Protein AF-A0A8S9ZEK2-F1 (afdb_monomer)

Mean predicted aligned error: 10.59 Å

Radius of gyration: 32.87 Å; Cα contacts (8 Å, |Δi|>4): 105; chains: 1; bounding box: 67×54×98 Å

Structure (mmCIF, N/CA/C/O backbone):
data_AF-A0A8S9ZEK2-F1
#
_entry.id   AF-A0A8S9ZEK2-F1
#
loop_
_atom_site.group_PDB
_atom_site.id
_atom_site.type_symbol
_atom_site.label_atom_id
_atom_site.label_alt_id
_atom_site.label_comp_id
_atom_site.label_asym_id
_atom_site.label_entity_id
_atom_site.label_seq_id
_atom_site.pdbx_PDB_ins_code
_atom_site.Cartn_x
_atom_site.Cartn_y
_atom_site.Cartn_z
_atom_site.occupancy
_atom_site.B_iso_or_equiv
_atom_site.auth_seq_id
_atom_site.auth_comp_id
_atom_site.auth_asym_id
_atom_site.auth_atom_id
_atom_site.pdbx_PDB_model_num
ATOM 1 N N . MET A 1 1 ? 42.396 34.268 -27.905 1.00 49.41 1 MET A N 1
ATOM 2 C CA . MET A 1 1 ? 41.343 33.435 -28.522 1.00 49.41 1 MET A CA 1
ATOM 3 C C . MET A 1 1 ? 42.034 32.203 -29.077 1.00 49.41 1 MET A C 1
ATOM 5 O O . MET A 1 1 ? 42.877 32.355 -29.947 1.00 49.41 1 MET A O 1
ATOM 9 N N . HIS A 1 2 ? 41.845 31.034 -28.462 1.00 59.78 2 HIS A N 1
ATOM 10 C CA . HIS A 1 2 ? 42.473 29.795 -28.933 1.00 59.78 2 HIS A CA 1
ATOM 11 C C . HIS A 1 2 ? 41.784 29.366 -30.230 1.00 59.78 2 HIS A C 1
ATOM 13 O O . HIS A 1 2 ? 40.569 29.189 -30.245 1.00 59.78 2 HIS A O 1
ATOM 19 N N . ASN A 1 3 ? 42.555 29.252 -31.309 1.00 64.69 3 ASN A N 1
ATOM 20 C CA . ASN A 1 3 ? 42.057 28.830 -32.611 1.00 64.69 3 ASN A CA 1
ATOM 21 C C . ASN A 1 3 ? 41.628 27.358 -32.531 1.00 64.69 3 ASN A C 1
ATOM 23 O O . ASN A 1 3 ? 42.466 26.460 -32.476 1.00 64.69 3 ASN A O 1
ATOM 27 N N . PHE A 1 4 ? 40.317 27.107 -32.540 1.00 70.25 4 PHE A N 1
ATOM 28 C CA . PHE A 1 4 ? 39.727 25.764 -32.630 1.00 70.25 4 PHE A CA 1
ATOM 29 C C . PHE A 1 4 ? 39.856 25.149 -34.039 1.00 70.25 4 PHE A C 1
ATOM 31 O O . PHE A 1 4 ? 39.282 24.094 -34.307 1.00 70.25 4 PHE A O 1
ATOM 38 N N . ASP A 1 5 ? 40.657 25.759 -34.919 1.00 70.00 5 ASP A N 1
ATOM 39 C CA . ASP A 1 5 ? 40.876 25.364 -36.315 1.00 70.00 5 ASP A CA 1
ATOM 40 C C . ASP A 1 5 ? 41.261 23.886 -36.476 1.00 70.00 5 ASP A C 1
ATOM 42 O O . ASP A 1 5 ? 40.860 23.231 -37.442 1.00 70.00 5 ASP A O 1
ATOM 46 N N . CYS A 1 6 ? 42.012 23.336 -35.515 1.00 79.62 6 CYS A N 1
ATOM 47 C CA . CYS A 1 6 ? 42.426 21.931 -35.515 1.00 79.62 6 CYS A CA 1
ATOM 48 C C . CYS A 1 6 ? 41.254 20.953 -35.343 1.00 79.62 6 CYS A C 1
ATOM 50 O O . CYS A 1 6 ? 41.359 19.809 -35.773 1.00 79.62 6 CYS A O 1
ATOM 52 N N . LEU A 1 7 ? 40.151 21.386 -34.725 1.00 84.31 7 LEU A N 1
ATOM 53 C CA . LEU A 1 7 ? 38.967 20.568 -34.448 1.00 84.31 7 LEU A CA 1
ATOM 54 C C . LEU A 1 7 ? 37.813 20.907 -35.402 1.00 84.31 7 LEU A C 1
ATOM 56 O O . LEU A 1 7 ? 37.077 20.026 -35.836 1.00 84.31 7 LEU A O 1
ATOM 60 N N . GLU A 1 8 ? 37.710 22.170 -35.808 1.00 87.44 8 GLU A N 1
ATOM 61 C CA . GLU A 1 8 ? 36.681 22.664 -36.722 1.00 87.44 8 GLU A CA 1
ATOM 62 C C . GLU A 1 8 ? 36.841 22.113 -38.148 1.00 87.44 8 GLU A C 1
ATOM 64 O O . GLU A 1 8 ? 35.874 21.667 -38.773 1.00 87.44 8 GLU A O 1
ATOM 69 N N . ARG A 1 9 ? 38.073 22.063 -38.666 1.00 84.62 9 ARG A N 1
ATOM 70 C CA . ARG A 1 9 ? 38.354 21.526 -40.008 1.00 84.62 9 ARG A CA 1
ATOM 71 C C . ARG A 1 9 ? 38.027 20.033 -40.170 1.00 84.62 9 ARG A C 1
ATOM 73 O O . ARG A 1 9 ? 37.354 19.698 -41.145 1.00 84.62 9 ARG A O 1
ATOM 80 N N . PRO A 1 10 ? 38.446 19.112 -39.282 1.00 89.0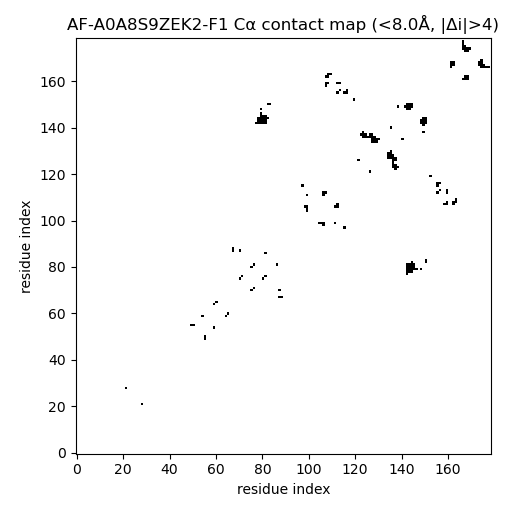6 10 PRO A N 1
ATOM 81 C CA . PRO A 1 10 ? 38.078 17.704 -39.430 1.00 89.06 10 PRO A CA 1
ATOM 82 C C . PRO A 1 10 ? 36.578 17.475 -39.218 1.00 89.06 10 PRO A C 1
ATOM 84 O O . PRO A 1 10 ? 35.979 16.665 -39.926 1.00 89.06 10 PRO A O 1
ATOM 87 N N . LEU A 1 11 ? 35.952 18.212 -38.296 1.00 91.56 11 LEU A N 1
ATOM 88 C CA . LEU A 1 11 ? 34.530 18.070 -37.999 1.00 91.56 11 LEU A CA 1
ATOM 89 C C . LEU A 1 11 ? 33.651 18.567 -39.157 1.00 91.56 11 LEU A C 1
ATOM 91 O O . LEU A 1 11 ? 32.721 17.874 -39.566 1.00 91.56 11 LEU A O 1
ATOM 95 N N . SER A 1 12 ? 33.983 19.719 -39.747 1.00 90.06 12 SER A N 1
ATOM 96 C CA . SER A 1 12 ? 33.289 20.240 -40.935 1.00 90.06 12 SER A CA 1
ATOM 97 C C . SER A 1 12 ? 33.424 19.300 -42.134 1.00 90.06 12 SER A C 1
ATOM 99 O O . SER A 1 12 ? 32.437 19.037 -42.820 1.00 90.06 12 SER A O 1
ATOM 101 N N . GLN A 1 13 ? 34.604 18.711 -42.355 1.00 91.12 13 GLN A N 1
ATOM 102 C CA . GLN A 1 13 ? 34.789 17.698 -43.398 1.00 91.12 13 GLN A CA 1
ATOM 103 C C . GLN A 1 13 ? 33.972 16.428 -43.134 1.00 91.12 13 GLN A C 1
ATOM 105 O O . GLN A 1 13 ? 33.420 15.852 -44.074 1.00 91.12 13 GLN A O 1
ATOM 110 N N . LEU A 1 14 ? 33.874 15.991 -41.877 1.00 94.25 14 LEU A N 1
ATOM 111 C CA . LEU A 1 14 ? 33.081 14.826 -41.491 1.00 94.25 14 LEU A CA 1
ATOM 112 C C . LEU A 1 14 ? 31.587 15.072 -41.724 1.00 94.25 14 LEU A C 1
ATOM 114 O O . LEU A 1 14 ? 30.939 14.259 -42.382 1.00 94.25 14 LEU A O 1
ATOM 118 N N . PHE A 1 15 ? 31.058 16.214 -41.279 1.00 94.38 15 PHE A N 1
ATOM 119 C CA . PHE A 1 15 ? 29.664 16.584 -41.524 1.00 94.38 15 PHE A CA 1
ATOM 120 C C . PHE A 1 15 ? 29.365 16.799 -43.005 1.00 94.38 15 PHE A C 1
ATOM 122 O O . PHE A 1 15 ? 28.300 16.398 -43.466 1.00 94.38 15 PHE A O 1
ATOM 129 N N . TYR A 1 16 ? 30.303 17.353 -43.776 1.00 93.69 16 TYR A N 1
ATOM 130 C CA . TYR A 1 16 ? 30.147 17.487 -45.223 1.00 93.69 16 TYR A CA 1
ATOM 131 C C . TYR A 1 16 ? 30.045 16.118 -45.913 1.00 93.69 16 TYR A C 1
ATOM 133 O O . TYR A 1 16 ? 29.147 15.896 -46.726 1.00 93.69 16 TYR A O 1
ATOM 141 N N . ARG A 1 17 ? 30.921 15.163 -45.560 1.00 93.12 17 ARG A N 1
ATOM 142 C CA . ARG A 1 17 ? 30.854 13.787 -46.087 1.00 93.12 17 ARG A CA 1
ATOM 143 C C . ARG A 1 17 ? 29.568 13.081 -45.659 1.00 93.12 17 ARG A C 1
ATOM 145 O O . ARG A 1 17 ? 28.934 12.437 -46.490 1.00 93.12 17 ARG A O 1
ATOM 152 N N . TYR A 1 18 ? 29.170 13.237 -44.399 1.00 90.50 18 TYR A N 1
ATOM 153 C CA . TYR A 1 18 ? 27.934 12.673 -43.861 1.00 90.50 18 TYR A CA 1
ATOM 154 C C . TYR A 1 18 ? 26.692 13.249 -44.557 1.00 90.50 18 TYR A C 1
ATOM 156 O O . TYR A 1 18 ? 25.858 12.498 -45.052 1.00 90.50 18 TYR A O 1
ATOM 164 N N . GLY A 1 19 ? 26.609 14.572 -44.708 1.00 89.94 19 GLY A N 1
ATOM 165 C CA . GLY A 1 19 ? 25.522 15.242 -45.423 1.00 89.94 19 GLY A CA 1
ATOM 166 C C . GLY A 1 19 ? 25.453 14.840 -46.897 1.00 89.94 19 GLY A C 1
ATOM 167 O O . GLY A 1 19 ? 24.371 14.557 -47.409 1.00 89.94 19 GLY A O 1
ATOM 168 N N . ARG A 1 20 ? 26.605 14.713 -47.573 1.00 91.94 20 ARG A N 1
ATOM 169 C CA . ARG A 1 20 ? 26.663 14.199 -48.950 1.00 91.94 20 ARG A CA 1
ATOM 170 C C . ARG A 1 20 ? 26.138 12.765 -49.040 1.00 91.94 20 ARG A C 1
ATOM 172 O O . ARG A 1 20 ? 25.411 12.458 -49.982 1.00 91.94 20 ARG A O 1
ATOM 179 N N . PHE A 1 21 ? 26.478 11.908 -48.078 1.00 90.25 21 PHE A N 1
ATOM 180 C CA . PHE A 1 21 ? 25.989 10.529 -48.008 1.00 90.25 21 PHE A CA 1
ATOM 181 C C . PHE A 1 21 ? 24.466 10.466 -47.820 1.00 90.25 21 PHE A C 1
ATOM 183 O O . PHE A 1 21 ? 23.797 9.734 -48.550 1.00 90.25 21 PHE A O 1
ATOM 190 N N . ILE A 1 22 ? 23.914 11.291 -46.923 1.00 90.75 22 ILE A N 1
ATOM 191 C CA . ILE A 1 22 ? 22.463 11.409 -46.703 1.00 90.75 22 ILE A CA 1
ATOM 192 C C . ILE A 1 22 ? 21.747 11.850 -47.982 1.00 90.75 22 ILE A C 1
ATOM 194 O O . ILE A 1 22 ? 20.748 11.249 -48.367 1.00 90.75 22 ILE A O 1
ATOM 198 N N . ALA A 1 23 ? 22.278 12.868 -48.664 1.00 88.56 23 ALA A N 1
ATOM 199 C CA . ALA A 1 23 ? 21.678 13.401 -49.884 1.00 88.56 23 ALA A CA 1
ATOM 200 C C . ALA A 1 23 ? 21.636 12.372 -51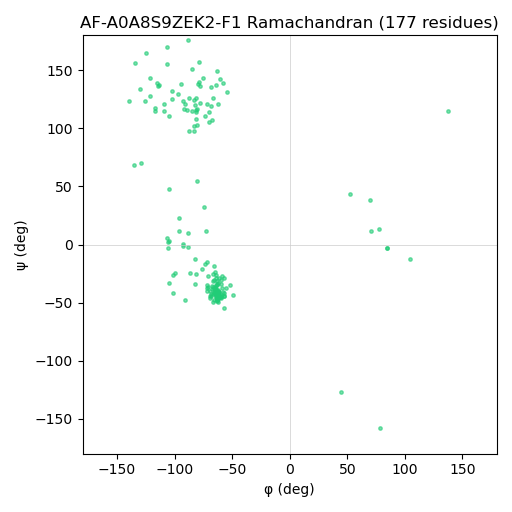.031 1.00 88.56 23 ALA A C 1
ATOM 202 O O . ALA A 1 23 ? 20.712 12.403 -51.837 1.00 88.56 23 ALA A O 1
ATOM 203 N N . HIS A 1 24 ? 22.607 11.451 -51.099 1.00 91.75 24 HIS A N 1
ATOM 204 C CA . HIS A 1 24 ? 22.631 10.394 -52.119 1.00 91.75 24 HIS A CA 1
ATOM 205 C C . HIS A 1 24 ? 21.728 9.199 -51.772 1.00 91.75 24 HIS A C 1
ATOM 207 O O . HIS A 1 24 ? 21.290 8.502 -52.682 1.00 91.75 24 HIS A O 1
ATOM 213 N N . ASN A 1 25 ? 21.444 8.945 -50.488 1.00 87.38 25 ASN A N 1
ATOM 214 C CA . ASN A 1 25 ? 20.655 7.790 -50.040 1.00 87.38 25 ASN A CA 1
ATOM 215 C C . ASN A 1 25 ? 19.612 8.185 -48.972 1.00 87.38 25 ASN A C 1
ATOM 217 O O . ASN A 1 25 ? 19.727 7.765 -47.817 1.00 87.38 25 ASN A O 1
ATOM 221 N N . PRO A 1 26 ? 18.572 8.965 -49.325 1.00 86.62 26 PRO A N 1
ATOM 222 C CA . PRO A 1 26 ? 17.607 9.470 -48.347 1.00 86.62 26 PRO A CA 1
ATOM 223 C C . PRO A 1 26 ? 16.679 8.380 -47.785 1.00 86.62 26 PRO A C 1
ATOM 225 O O . PRO A 1 26 ? 16.352 8.406 -46.602 1.00 86.62 26 PRO A O 1
ATOM 228 N N . LEU A 1 27 ? 16.266 7.396 -48.596 1.00 90.06 27 LEU A N 1
ATOM 229 C CA . LEU A 1 27 ? 15.265 6.397 -48.188 1.00 90.06 27 LEU A CA 1
ATOM 230 C C . LEU A 1 27 ? 15.752 5.461 -47.065 1.00 90.06 27 LEU A C 1
ATOM 232 O O . LEU A 1 27 ? 15.043 5.344 -46.062 1.00 90.06 27 LEU A O 1
ATOM 236 N N . PRO A 1 28 ? 16.944 4.827 -47.147 1.00 89.44 28 PRO A N 1
ATOM 237 C CA . PRO A 1 28 ? 17.435 3.975 -46.062 1.00 89.44 28 PRO A CA 1
ATOM 238 C C . PRO A 1 28 ? 17.578 4.739 -44.744 1.00 89.44 28 PRO A C 1
ATOM 240 O O . PRO A 1 28 ? 17.303 4.189 -43.682 1.00 89.44 28 PRO A O 1
ATOM 243 N N . LEU A 1 29 ? 17.946 6.021 -44.818 1.00 89.38 29 LEU A N 1
ATOM 244 C CA . LEU A 1 29 ? 18.146 6.875 -43.652 1.00 89.38 29 LEU A CA 1
ATOM 245 C C . LEU A 1 29 ? 16.838 7.303 -42.968 1.00 89.38 29 LEU A C 1
ATOM 247 O O . LEU A 1 29 ? 16.883 7.745 -41.828 1.00 89.38 29 LEU A O 1
ATOM 251 N N . ILE A 1 30 ? 15.692 7.166 -43.641 1.00 90.81 30 ILE A N 1
ATOM 252 C CA . ILE A 1 30 ? 14.358 7.411 -43.073 1.00 90.81 30 ILE A CA 1
ATOM 253 C C . ILE A 1 30 ? 13.789 6.119 -42.486 1.00 90.81 30 ILE A C 1
ATOM 255 O O . ILE A 1 30 ? 13.315 6.104 -41.351 1.00 90.81 30 ILE A O 1
ATOM 259 N N . PHE A 1 31 ? 13.855 5.017 -43.236 1.00 95.00 31 PHE A N 1
ATOM 260 C CA . PHE A 1 31 ? 13.276 3.751 -42.790 1.00 95.00 31 PHE A CA 1
ATOM 261 C C . PHE A 1 31 ? 14.044 3.135 -41.622 1.00 95.00 31 PHE A C 1
ATOM 263 O O . PHE A 1 31 ? 13.428 2.633 -40.688 1.00 95.00 31 PHE A O 1
ATOM 270 N N . 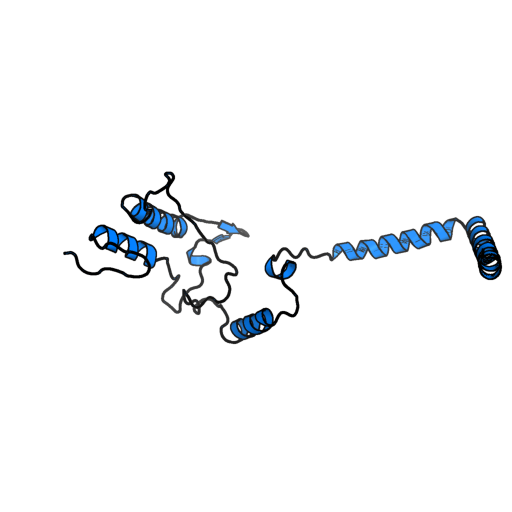PHE A 1 32 ? 15.375 3.203 -41.633 1.00 94.56 32 PHE A N 1
ATOM 271 C CA . PHE A 1 32 ? 16.203 2.638 -40.571 1.00 94.56 32 PHE A CA 1
ATOM 272 C C . PHE A 1 32 ? 15.878 3.195 -39.169 1.00 94.56 32 PHE A C 1
ATOM 274 O O . PHE A 1 32 ? 15.545 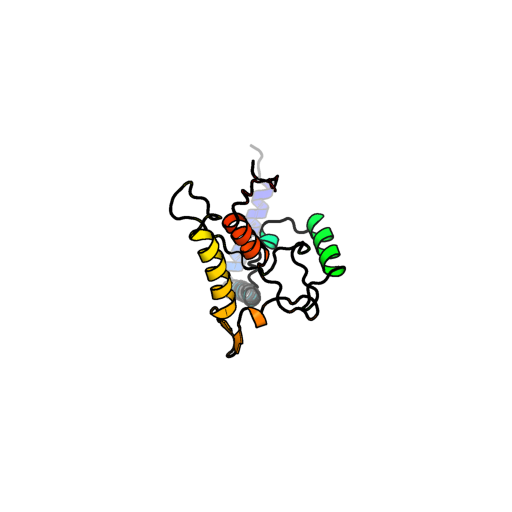2.396 -38.291 1.00 94.56 32 PHE A O 1
ATOM 281 N N . PRO A 1 33 ? 15.890 4.523 -38.920 1.00 94.69 33 PRO A N 1
ATOM 282 C CA . PRO A 1 33 ? 15.506 5.050 -37.614 1.00 94.69 33 PRO A CA 1
ATOM 283 C C . PRO A 1 33 ? 14.030 4.796 -37.298 1.00 94.69 33 PRO A C 1
ATOM 285 O O . PRO A 1 33 ? 13.709 4.585 -36.136 1.00 94.69 33 PRO A O 1
ATOM 288 N N . LEU A 1 34 ? 13.141 4.750 -38.296 1.00 95.88 34 LEU A N 1
ATOM 289 C CA . LEU A 1 34 ? 11.724 4.444 -38.084 1.00 95.88 34 LEU A CA 1
ATOM 290 C C . LEU A 1 34 ? 11.503 3.007 -37.581 1.00 95.88 34 LEU A C 1
ATOM 292 O O . LEU A 1 34 ? 10.712 2.778 -36.672 1.00 95.88 34 LEU A O 1
ATOM 296 N N . PHE A 1 35 ? 12.235 2.029 -38.112 1.00 96.56 35 PHE A N 1
ATOM 297 C CA . PHE A 1 35 ? 12.185 0.665 -37.582 1.00 96.56 35 PHE A CA 1
ATOM 298 C C . PHE A 1 35 ? 12.779 0.574 -36.175 1.00 96.56 35 PHE A C 1
ATOM 300 O O . PHE A 1 35 ? 12.225 -0.125 -35.328 1.00 96.56 35 PHE A O 1
ATOM 307 N N . ILE A 1 36 ? 13.857 1.314 -35.896 1.00 96.44 36 ILE A N 1
ATOM 308 C CA . ILE A 1 36 ? 14.447 1.376 -34.552 1.00 96.44 36 ILE A CA 1
ATOM 309 C C . ILE A 1 36 ? 13.463 1.982 -33.551 1.00 96.44 36 ILE A C 1
ATOM 311 O O . ILE A 1 36 ? 13.324 1.457 -32.448 1.00 96.44 36 ILE A O 1
ATOM 315 N N . THR A 1 37 ? 12.756 3.056 -33.912 1.00 96.31 37 THR A N 1
ATOM 316 C CA . THR A 1 37 ? 11.776 3.675 -33.013 1.00 96.31 37 THR A CA 1
ATOM 317 C C . THR A 1 37 ? 10.590 2.754 -32.768 1.00 96.31 37 THR A C 1
ATOM 319 O O . THR A 1 37 ? 10.200 2.595 -31.617 1.00 96.31 37 THR A O 1
ATOM 322 N N . ILE A 1 38 ? 10.059 2.083 -33.796 1.00 96.00 38 ILE A N 1
ATOM 323 C CA . ILE A 1 38 ? 8.988 1.086 -33.630 1.00 96.00 38 ILE A CA 1
ATOM 324 C C . ILE A 1 38 ? 9.445 -0.053 -32.707 1.00 96.00 38 ILE A C 1
ATOM 326 O O . ILE A 1 38 ? 8.721 -0.433 -31.785 1.00 96.00 38 ILE A O 1
ATOM 330 N N . PHE A 1 39 ? 10.663 -0.562 -32.906 1.00 95.81 39 PHE A N 1
ATOM 331 C CA . PHE A 1 39 ? 11.239 -1.592 -32.047 1.00 95.81 39 PHE A CA 1
ATOM 332 C C . PHE A 1 39 ? 11.383 -1.109 -30.596 1.00 95.81 39 PHE A C 1
ATOM 334 O O . PHE A 1 39 ? 10.991 -1.819 -29.674 1.00 95.81 39 PHE A O 1
ATOM 341 N N . ALA A 1 40 ? 11.851 0.120 -30.372 1.00 95.25 40 ALA A N 1
ATOM 342 C CA . ALA A 1 40 ? 11.955 0.704 -29.036 1.00 95.25 40 ALA A CA 1
ATOM 343 C C . ALA A 1 40 ? 10.580 0.919 -28.373 1.00 95.25 40 ALA A C 1
ATOM 345 O O . ALA A 1 40 ? 10.425 0.653 -27.182 1.00 95.25 40 ALA A O 1
ATOM 346 N N . ILE A 1 41 ? 9.567 1.344 -29.140 1.00 96.38 41 ILE A N 1
ATOM 347 C CA . ILE A 1 41 ? 8.190 1.528 -28.651 1.00 96.38 41 ILE A CA 1
ATOM 348 C C . ILE A 1 41 ? 7.590 0.198 -28.190 1.00 96.38 41 ILE A C 1
ATOM 350 O O . ILE A 1 41 ? 6.860 0.176 -27.201 1.00 96.38 41 ILE A O 1
ATOM 354 N N . SER A 1 42 ? 7.925 -0.918 -28.844 1.00 95.00 42 SER A N 1
ATOM 355 C CA . SER A 1 42 ? 7.413 -2.237 -28.452 1.00 95.00 42 SER A CA 1
ATOM 356 C C . SER A 1 42 ? 7.735 -2.602 -26.994 1.00 95.00 42 SER A C 1
ATOM 358 O O . SER A 1 42 ? 6.937 -3.271 -26.341 1.00 95.00 42 SER A O 1
ATOM 360 N N . GLY A 1 43 ? 8.836 -2.081 -26.437 1.00 91.62 43 GLY A N 1
ATOM 361 C CA . GLY A 1 43 ? 9.198 -2.266 -25.030 1.00 91.62 43 GLY A CA 1
ATOM 362 C C . GLY A 1 43 ? 8.211 -1.636 -24.039 1.00 91.62 43 GLY A C 1
ATOM 363 O O . GLY A 1 43 ? 8.061 -2.140 -22.929 1.00 91.62 43 GLY A O 1
ATOM 364 N N . PHE A 1 44 ? 7.482 -0.587 -24.438 1.00 93.19 44 PHE A N 1
ATOM 365 C CA . PHE A 1 44 ? 6.478 0.055 -23.581 1.00 93.19 44 PHE A CA 1
ATOM 366 C C . PHE A 1 44 ? 5.219 -0.795 -23.382 1.00 93.19 44 PHE A C 1
ATOM 368 O O . PHE A 1 44 ? 4.452 -0.523 -22.463 1.00 93.19 44 PHE A O 1
ATOM 375 N N . ILE A 1 45 ? 5.006 -1.835 -24.199 1.00 91.00 45 ILE A N 1
ATOM 376 C CA . ILE A 1 45 ? 3.879 -2.765 -24.025 1.00 91.00 45 ILE A CA 1
ATOM 377 C C . ILE A 1 45 ? 4.006 -3.527 -22.694 1.00 91.00 45 ILE A C 1
ATOM 379 O O . ILE A 1 45 ? 2.995 -3.858 -22.082 1.00 91.00 45 ILE A O 1
ATOM 383 N N . SER A 1 46 ? 5.233 -3.747 -22.212 1.00 89.19 46 SER A N 1
ATOM 384 C CA . SER A 1 46 ? 5.525 -4.458 -20.959 1.00 89.19 46 SER A CA 1
ATOM 385 C C . SER A 1 46 ? 5.739 -3.521 -19.762 1.00 89.19 46 SER A C 1
ATOM 387 O O . SER A 1 46 ? 6.433 -3.882 -18.812 1.00 89.19 46 SER A O 1
ATOM 389 N N . LEU A 1 47 ? 5.219 -2.291 -19.813 1.00 90.94 47 LEU A N 1
ATOM 390 C CA . LEU A 1 47 ? 5.401 -1.323 -18.735 1.00 90.94 47 LEU A CA 1
ATOM 391 C C . LEU A 1 47 ? 4.399 -1.569 -17.596 1.00 90.94 47 LEU A C 1
ATOM 393 O O . LEU A 1 47 ? 3.218 -1.247 -17.716 1.00 90.94 47 LEU A O 1
ATOM 397 N N . ASP A 1 48 ? 4.889 -2.072 -16.465 1.00 90.50 48 ASP A N 1
ATOM 398 C CA . ASP A 1 48 ? 4.087 -2.246 -15.253 1.00 90.50 48 ASP A CA 1
ATOM 399 C C . ASP A 1 48 ? 4.094 -0.981 -14.381 1.00 90.50 48 ASP A C 1
ATOM 401 O O . ASP A 1 48 ? 5.145 -0.468 -13.984 1.00 90.50 48 ASP A O 1
ATOM 405 N N . SER A 1 49 ? 2.905 -0.477 -14.037 1.00 88.31 49 SER A N 1
ATOM 406 C CA . SER A 1 49 ? 2.766 0.670 -13.136 1.00 88.31 49 SER A CA 1
ATOM 407 C C . SER A 1 49 ? 2.875 0.237 -11.673 1.00 88.31 49 SER A C 1
ATOM 409 O O . SER A 1 49 ? 1.996 -0.457 -11.156 1.00 88.31 49 SER A O 1
ATOM 411 N N . ILE A 1 50 ? 3.912 0.701 -10.975 1.00 88.44 50 ILE A N 1
ATOM 412 C CA . ILE A 1 50 ? 4.062 0.492 -9.531 1.00 88.44 50 ILE A CA 1
ATOM 413 C C . ILE A 1 50 ? 3.424 1.671 -8.791 1.00 88.44 50 ILE A C 1
ATOM 415 O O . ILE A 1 50 ? 3.885 2.802 -8.907 1.00 88.44 50 ILE A O 1
ATOM 419 N N . THR A 1 51 ? 2.377 1.406 -8.008 1.00 86.69 51 THR A N 1
ATOM 420 C CA . THR A 1 51 ? 1.647 2.427 -7.229 1.00 86.69 51 THR A CA 1
ATOM 421 C C . THR A 1 51 ? 1.932 2.367 -5.727 1.00 86.69 51 THR A C 1
ATOM 423 O O . THR A 1 51 ? 1.282 3.060 -4.947 1.00 86.69 51 THR A O 1
ATOM 426 N N . ASP A 1 52 ? 2.861 1.515 -5.289 1.00 84.38 52 ASP A N 1
ATOM 427 C CA . ASP A 1 52 ? 3.196 1.386 -3.871 1.00 84.38 52 ASP A CA 1
ATOM 428 C C . ASP A 1 52 ? 4.003 2.604 -3.398 1.00 84.38 52 ASP A C 1
ATOM 430 O O . ASP A 1 52 ? 5.169 2.786 -3.754 1.00 84.38 52 ASP A O 1
ATOM 434 N N . ALA A 1 53 ? 3.378 3.432 -2.560 1.00 85.44 53 ALA A N 1
ATOM 435 C CA . ALA A 1 53 ? 4.001 4.617 -1.988 1.00 85.44 53 ALA A CA 1
ATOM 436 C C . ALA A 1 53 ? 5.269 4.283 -1.183 1.00 85.44 53 ALA A C 1
ATOM 438 O O . ALA A 1 53 ? 6.250 5.021 -1.251 1.00 85.44 53 ALA A O 1
ATOM 439 N N . ILE A 1 54 ? 5.297 3.159 -0.454 1.00 84.25 54 ILE A N 1
ATOM 440 C CA . ILE A 1 54 ? 6.489 2.773 0.313 1.00 84.25 54 ILE A CA 1
ATOM 441 C C . ILE A 1 54 ? 7.638 2.494 -0.652 1.00 84.25 54 ILE A C 1
ATOM 443 O O . ILE A 1 54 ? 8.762 2.925 -0.406 1.00 84.25 54 ILE A O 1
ATOM 447 N N . TYR A 1 55 ? 7.371 1.815 -1.765 1.00 86.44 55 TYR A N 1
ATOM 448 C CA . TYR A 1 55 ? 8.385 1.554 -2.780 1.00 86.44 55 TYR A CA 1
ATOM 449 C C . TYR A 1 55 ? 8.893 2.847 -3.436 1.00 86.44 55 TYR A C 1
ATOM 451 O O . TYR A 1 55 ? 10.102 3.025 -3.555 1.00 86.44 55 TYR A O 1
ATOM 459 N N . LEU A 1 56 ? 7.987 3.760 -3.803 1.00 90.44 56 LEU A N 1
ATOM 460 C CA . LEU A 1 56 ? 8.311 4.985 -4.542 1.00 90.44 56 LEU A CA 1
ATOM 461 C C . LEU A 1 56 ? 9.046 6.044 -3.706 1.00 90.44 56 LEU A C 1
ATOM 463 O O . LEU A 1 56 ? 9.894 6.756 -4.237 1.00 90.44 56 LEU A O 1
ATOM 467 N N . PHE A 1 57 ? 8.731 6.160 -2.412 1.00 91.69 57 PHE A N 1
ATOM 468 C CA . PHE A 1 57 ? 9.225 7.255 -1.565 1.00 91.69 57 PHE A CA 1
ATOM 469 C C . PHE A 1 57 ? 10.319 6.850 -0.570 1.00 91.69 57 PHE A C 1
ATOM 471 O O . PHE A 1 57 ? 10.829 7.709 0.148 1.00 91.69 57 PHE A O 1
ATOM 478 N N . THR A 1 58 ? 10.701 5.571 -0.495 1.00 90.69 58 THR A N 1
ATOM 479 C CA . THR A 1 58 ? 11.745 5.113 0.439 1.00 90.69 58 THR A CA 1
ATOM 480 C C . THR A 1 58 ? 12.917 4.456 -0.291 1.00 90.69 58 THR A C 1
ATOM 482 O O . THR A 1 58 ? 12.701 3.716 -1.255 1.00 90.69 58 THR A O 1
ATOM 485 N N . PRO A 1 59 ? 14.168 4.653 0.173 1.00 92.38 59 PRO A N 1
ATOM 486 C CA . PRO A 1 59 ? 15.344 4.117 -0.506 1.00 92.38 59 PRO A CA 1
ATOM 487 C C . PRO A 1 59 ? 15.268 2.594 -0.637 1.00 92.38 59 PRO A C 1
ATOM 489 O O . PRO A 1 59 ? 14.831 1.901 0.284 1.00 92.38 59 PRO A O 1
ATOM 492 N N . ALA A 1 60 ? 15.670 2.058 -1.793 1.00 88.62 60 ALA A N 1
ATOM 493 C CA . ALA A 1 60 ? 15.579 0.624 -2.086 1.00 88.62 60 ALA A CA 1
ATOM 494 C C . ALA A 1 60 ? 16.351 -0.235 -1.065 1.00 88.62 60 ALA A C 1
ATOM 496 O O . ALA A 1 60 ? 15.816 -1.227 -0.581 1.00 88.62 60 ALA A O 1
ATOM 497 N N . ASN A 1 61 ? 17.542 0.215 -0.657 1.00 90.50 61 ASN A N 1
ATOM 498 C CA . ASN A 1 61 ? 18.456 -0.511 0.233 1.00 90.50 61 ASN A CA 1
ATOM 499 C C . ASN A 1 61 ? 18.464 0.059 1.662 1.00 90.50 61 ASN A C 1
ATOM 501 O O . ASN A 1 61 ? 19.519 0.345 2.225 1.00 90.50 61 ASN A O 1
ATOM 505 N N . ALA A 1 62 ? 17.286 0.283 2.243 1.00 90.62 62 ALA A N 1
ATOM 506 C CA . ALA A 1 62 ? 17.173 0.726 3.631 1.00 90.62 62 ALA A CA 1
ATOM 507 C C . ALA A 1 62 ? 17.342 -0.452 4.604 1.00 90.62 62 ALA A C 1
ATOM 509 O O . ALA A 1 62 ? 16.717 -1.495 4.412 1.00 90.62 62 ALA A O 1
ATOM 510 N N . GLN A 1 63 ? 18.079 -0.268 5.705 1.00 94.19 63 GLN A N 1
ATOM 511 C CA . GLN A 1 63 ? 18.174 -1.279 6.771 1.00 94.19 63 GLN A CA 1
ATOM 512 C C . GLN A 1 63 ? 16.789 -1.673 7.318 1.00 94.19 63 GLN A C 1
ATOM 514 O O . GLN A 1 63 ? 16.519 -2.851 7.543 1.00 94.19 63 GLN A O 1
ATOM 519 N N . SER A 1 64 ? 15.870 -0.709 7.425 1.00 90.12 64 SER A N 1
ATOM 520 C CA . SER A 1 64 ? 14.484 -0.952 7.840 1.00 90.12 64 SER A CA 1
ATOM 521 C C . SER A 1 64 ? 13.718 -1.887 6.895 1.00 90.12 64 SER A C 1
ATOM 523 O O . SER A 1 64 ? 12.824 -2.603 7.344 1.00 90.12 64 SER A O 1
ATOM 525 N N . LYS A 1 65 ? 14.063 -1.934 5.597 1.00 90.00 65 LYS A N 1
ATOM 526 C CA . LYS A 1 65 ? 13.480 -2.896 4.644 1.00 90.00 65 LYS A CA 1
ATOM 527 C C . LYS A 1 65 ? 13.994 -4.309 4.906 1.00 90.00 65 LYS A C 1
ATOM 529 O O . LYS A 1 65 ? 13.192 -5.238 4.884 1.00 90.00 65 LYS A O 1
ATOM 534 N N . THR A 1 66 ? 15.278 -4.466 5.225 1.00 92.50 66 THR A N 1
ATOM 535 C CA . THR A 1 66 ? 15.858 -5.758 5.624 1.00 92.50 66 THR A CA 1
ATOM 536 C C . THR A 1 66 ? 15.231 -6.271 6.918 1.00 92.50 66 THR A C 1
ATOM 538 O O . THR A 1 66 ? 14.794 -7.416 6.977 1.00 92.50 66 THR A O 1
ATOM 541 N N . GLU A 1 67 ? 15.116 -5.422 7.940 1.00 92.31 67 GLU A N 1
ATOM 542 C CA . GLU A 1 67 ? 14.468 -5.777 9.210 1.00 92.31 67 GLU A CA 1
ATOM 543 C C . GLU A 1 67 ? 13.000 -6.165 9.003 1.00 92.31 67 GLU A C 1
ATOM 545 O O . GLU A 1 67 ? 12.549 -7.202 9.492 1.00 92.31 67 GLU A O 1
ATOM 550 N N . ARG A 1 68 ? 12.265 -5.380 8.206 1.00 88.94 68 ARG A N 1
ATOM 551 C CA . ARG A 1 68 ? 10.889 -5.695 7.808 1.00 88.94 68 ARG A CA 1
ATOM 552 C C . ARG A 1 68 ? 10.799 -7.049 7.105 1.00 88.94 68 ARG A C 1
ATOM 554 O O . ARG A 1 68 ? 9.887 -7.811 7.413 1.00 88.94 68 ARG A O 1
ATOM 561 N N . GLN A 1 69 ? 11.716 -7.352 6.187 1.00 89.88 69 GLN A N 1
ATOM 562 C CA . GLN A 1 69 ? 11.745 -8.635 5.484 1.00 89.88 69 GLN A CA 1
ATOM 563 C C . GLN A 1 69 ? 11.983 -9.795 6.456 1.00 89.88 69 GLN A C 1
ATOM 565 O O . GLN A 1 69 ? 11.221 -10.754 6.447 1.00 89.88 69 GLN A O 1
ATOM 570 N N . ILE A 1 70 ? 12.954 -9.669 7.367 1.00 93.06 70 ILE A N 1
ATOM 571 C CA . ILE A 1 70 ? 13.227 -10.681 8.400 1.00 93.06 70 ILE A CA 1
ATOM 572 C C . ILE A 1 70 ? 11.980 -10.938 9.254 1.00 93.06 70 ILE A C 1
ATOM 574 O O . ILE A 1 70 ? 11.670 -12.086 9.566 1.00 93.06 70 ILE A O 1
ATOM 578 N N . ILE A 1 71 ? 11.247 -9.887 9.626 1.00 89.81 71 ILE A N 1
ATOM 579 C CA . ILE A 1 71 ? 10.010 -10.021 10.401 1.00 89.81 71 ILE A CA 1
ATOM 580 C C . ILE A 1 71 ? 8.941 -10.773 9.603 1.00 89.81 71 ILE A C 1
ATOM 582 O O . ILE A 1 71 ? 8.307 -11.666 10.159 1.00 89.81 71 ILE A O 1
ATOM 586 N N . HIS A 1 72 ? 8.761 -10.461 8.317 1.00 87.44 72 HIS A N 1
ATOM 587 C CA . HIS A 1 72 ? 7.816 -11.177 7.449 1.00 87.44 72 HIS A CA 1
ATOM 588 C C . HIS A 1 72 ? 8.196 -12.637 7.226 1.00 87.44 72 HIS A C 1
ATOM 590 O O . HIS A 1 72 ? 7.318 -13.497 7.217 1.00 87.44 72 HIS A O 1
ATOM 596 N N . ASP A 1 73 ? 9.489 -12.928 7.109 1.00 90.81 73 ASP A N 1
ATOM 597 C CA . ASP A 1 73 ? 9.992 -14.287 6.918 1.00 90.81 73 ASP A CA 1
ATOM 598 C C . ASP A 1 73 ? 9.849 -15.128 8.199 1.00 90.81 73 ASP A C 1
ATOM 600 O O . ASP A 1 73 ? 9.538 -16.319 8.143 1.00 90.81 73 ASP A O 1
ATOM 604 N N . LYS A 1 74 ? 10.065 -14.522 9.376 1.00 91.06 74 LYS A N 1
ATOM 605 C CA . LYS A 1 74 ? 9.961 -15.200 10.682 1.00 91.06 74 LYS A CA 1
ATOM 606 C C . LYS A 1 74 ? 8.526 -15.295 11.203 1.00 91.06 74 LYS A C 1
ATOM 608 O O . LYS A 1 74 ? 8.186 -16.285 11.849 1.00 91.06 74 LYS A O 1
ATOM 613 N N . TRP A 1 75 ? 7.693 -14.293 10.931 1.00 87.25 75 TRP A N 1
ATOM 614 C CA . TRP A 1 75 ? 6.290 -14.223 11.344 1.00 87.25 75 TRP A CA 1
ATOM 615 C C . TRP A 1 75 ? 5.385 -13.901 10.152 1.00 87.25 75 TRP A C 1
ATOM 617 O O . TRP A 1 75 ? 4.813 -12.809 10.082 1.00 87.25 75 TRP A O 1
ATOM 627 N N . PRO A 1 76 ? 5.215 -14.850 9.217 1.00 85.12 76 PRO A N 1
ATOM 628 C CA . PRO A 1 76 ? 4.372 -14.626 8.057 1.00 85.12 76 PRO A CA 1
ATOM 629 C C . PRO A 1 76 ? 2.909 -14.421 8.467 1.00 85.12 76 PRO A C 1
ATOM 631 O O . PRO A 1 76 ? 2.347 -15.140 9.302 1.00 85.12 76 PRO A O 1
ATOM 634 N N . LEU A 1 77 ? 2.275 -13.434 7.836 1.00 82.38 77 LEU A N 1
ATOM 635 C CA . LEU A 1 77 ? 0.853 -13.145 7.994 1.00 82.38 77 LEU A CA 1
ATOM 636 C C . LEU A 1 77 ? 0.048 -14.067 7.073 1.00 82.38 77 LEU A C 1
ATOM 638 O O . LEU A 1 77 ? -0.052 -13.836 5.870 1.00 82.38 77 LEU A O 1
ATOM 642 N N . PHE A 1 78 ? -0.539 -15.111 7.650 1.00 83.38 78 PHE A N 1
ATOM 643 C CA . PHE A 1 78 ? -1.458 -16.020 6.976 1.00 83.38 78 PHE A CA 1
ATOM 644 C C . PHE A 1 78 ? -2.777 -16.089 7.746 1.00 83.38 78 PHE A C 1
ATOM 646 O O . PHE A 1 78 ? -2.889 -15.646 8.893 1.00 83.38 78 PHE A O 1
ATOM 653 N N . ASN A 1 79 ? -3.814 -16.625 7.107 1.00 83.19 79 ASN A N 1
ATOM 654 C CA . ASN A 1 79 ? -5.103 -16.776 7.767 1.00 83.19 79 ASN A CA 1
ATOM 655 C C . ASN A 1 79 ? -4.962 -17.718 8.979 1.00 83.19 79 ASN A C 1
ATOM 657 O O . ASN A 1 79 ? -4.539 -18.860 8.821 1.00 83.19 79 ASN A O 1
ATOM 661 N N . GLY A 1 80 ? -5.284 -17.234 10.180 1.00 85.12 80 GLY A N 1
ATOM 662 C CA . GLY A 1 80 ? -5.127 -17.970 11.436 1.00 85.12 80 GLY A CA 1
ATOM 663 C C . GLY A 1 80 ? -3.942 -17.516 12.299 1.00 85.12 80 GLY A C 1
ATOM 664 O O . GLY A 1 80 ? -3.898 -17.875 13.477 1.00 85.12 80 GLY A O 1
ATOM 665 N N . SER A 1 81 ? -3.007 -16.710 11.780 1.00 84.44 81 SER A N 1
ATOM 666 C CA . SER A 1 81 ? -1.844 -16.215 12.543 1.00 84.44 81 SER A CA 1
ATOM 667 C C . SER A 1 81 ? -1.934 -14.748 12.968 1.00 84.44 81 SER A C 1
ATOM 669 O O . SER A 1 81 ? -1.003 -14.235 13.591 1.00 84.44 81 SER A O 1
ATOM 671 N N . TYR A 1 82 ? -3.043 -14.064 12.681 1.00 86.00 82 TYR A N 1
ATOM 672 C CA . TYR A 1 82 ? -3.141 -12.626 12.913 1.00 86.00 82 TYR A CA 1
ATOM 673 C C . TYR A 1 82 ? -3.380 -12.271 14.386 1.00 86.00 82 TYR A C 1
ATOM 675 O O . TYR A 1 82 ? -4.377 -12.671 14.984 1.00 86.00 82 TYR A O 1
ATOM 683 N N . ILE A 1 83 ? -2.472 -11.476 14.960 1.00 83.88 83 ILE A N 1
ATOM 684 C CA . ILE A 1 83 ? -2.547 -10.981 16.341 1.00 83.88 83 ILE A CA 1
ATOM 685 C C . ILE A 1 83 ? -2.650 -9.453 16.307 1.00 83.88 83 ILE A C 1
ATOM 687 O O . ILE A 1 83 ? -1.690 -8.796 15.883 1.00 83.88 83 ILE A O 1
ATOM 691 N N . PRO A 1 84 ? -3.754 -8.868 16.806 1.00 78.44 84 PRO A N 1
ATOM 692 C CA . PRO A 1 84 ? -3.861 -7.423 16.977 1.00 78.44 84 PRO A CA 1
ATOM 693 C C . PRO A 1 84 ? -2.694 -6.883 17.817 1.00 78.44 84 PRO A C 1
ATOM 695 O O . PRO A 1 84 ? -2.378 -7.433 18.870 1.00 78.44 84 PRO A O 1
ATOM 698 N N . GLY A 1 85 ? -2.032 -5.824 17.346 1.00 75.38 85 GLY A N 1
ATOM 699 C CA . GLY A 1 85 ? -0.896 -5.201 18.042 1.00 75.38 85 GLY A CA 1
ATOM 700 C C . GLY A 1 85 ? 0.476 -5.847 17.803 1.00 75.38 85 GLY A C 1
ATOM 701 O O . GLY A 1 85 ? 1.473 -5.313 18.275 1.00 75.38 85 GLY A O 1
ATOM 702 N N . ARG A 1 86 ? 0.564 -6.954 17.049 1.00 77.12 86 ARG A N 1
ATOM 703 C CA . ARG A 1 86 ? 1.850 -7.497 16.554 1.00 77.12 86 ARG A CA 1
ATOM 704 C C . ARG A 1 86 ? 2.086 -7.257 15.064 1.00 77.12 86 ARG A C 1
ATOM 706 O O . ARG A 1 86 ? 3.091 -7.706 14.522 1.00 77.12 86 ARG A O 1
ATOM 713 N N . ALA A 1 87 ? 1.164 -6.572 14.393 1.00 70.19 87 ALA A N 1
ATOM 714 C CA . ALA A 1 87 ? 1.327 -6.206 12.997 1.00 70.19 87 ALA A CA 1
ATOM 715 C C . ALA A 1 87 ? 2.411 -5.126 12.880 1.00 70.19 87 ALA A C 1
ATOM 717 O O . ALA A 1 87 ? 2.192 -3.972 13.231 1.00 70.19 87 ALA A O 1
ATOM 718 N N . VAL A 1 88 ? 3.591 -5.513 12.394 1.00 71.69 88 VAL A N 1
ATOM 719 C CA . VAL A 1 88 ? 4.712 -4.585 12.155 1.00 71.69 88 VAL A CA 1
ATOM 720 C C . VAL A 1 88 ? 4.487 -3.757 10.890 1.00 71.69 88 VAL A C 1
ATOM 722 O O . VAL A 1 88 ? 5.054 -2.680 10.721 1.00 71.69 88 VAL A O 1
ATOM 725 N N . THR A 1 89 ? 3.629 -4.235 9.992 1.00 70.62 89 THR A N 1
ATOM 726 C CA . THR A 1 89 ? 3.324 -3.550 8.742 1.00 70.62 89 THR A CA 1
ATOM 727 C C . THR A 1 89 ? 1.835 -3.340 8.580 1.00 70.62 89 THR A C 1
ATOM 729 O O . THR A 1 89 ? 1.074 -4.302 8.521 1.00 70.62 89 THR A O 1
ATOM 732 N N . GLN A 1 90 ? 1.455 -2.081 8.399 1.00 65.25 90 GLN A N 1
ATOM 733 C CA . GLN A 1 90 ? 0.101 -1.607 8.094 1.00 65.25 90 GLN A CA 1
ATOM 734 C C . GLN A 1 90 ? -0.317 -1.894 6.640 1.00 65.25 90 GLN A C 1
ATOM 736 O O . GLN A 1 90 ? -0.998 -1.113 5.983 1.00 65.25 90 GLN A O 1
ATOM 741 N N . SER A 1 91 ? 0.158 -2.994 6.061 1.00 63.44 91 SER A N 1
ATOM 742 C CA . SER A 1 91 ? -0.191 -3.349 4.690 1.00 63.44 91 SER A CA 1
ATOM 743 C C . SER A 1 91 ? -1.551 -4.038 4.670 1.00 63.44 91 SER A C 1
ATOM 745 O O . SER A 1 91 ? -1.710 -5.073 5.314 1.00 63.44 91 SER A O 1
ATOM 747 N N . ARG A 1 92 ? -2.476 -3.516 3.852 1.00 73.62 92 ARG A N 1
ATOM 748 C CA . ARG A 1 92 ? -3.821 -4.074 3.602 1.00 73.62 92 ARG A CA 1
ATOM 749 C C . ARG A 1 92 ? -4.782 -3.979 4.792 1.00 73.62 92 ARG A C 1
ATOM 751 O O . ARG A 1 92 ? -5.577 -4.886 5.021 1.00 73.62 92 ARG A O 1
ATOM 758 N N . GLU A 1 93 ? -4.730 -2.870 5.520 1.00 78.94 93 GLU A N 1
ATOM 759 C CA . GLU A 1 93 ? -5.722 -2.534 6.541 1.00 78.94 93 GLU A CA 1
ATOM 760 C C . GLU A 1 93 ? -6.648 -1.406 6.080 1.00 78.94 93 GLU A C 1
ATOM 762 O O . GLU A 1 93 ? -6.294 -0.592 5.227 1.00 78.94 93 GLU A O 1
ATOM 767 N N . VAL A 1 94 ? -7.847 -1.370 6.657 1.00 83.75 94 VAL A N 1
ATOM 768 C CA . VAL A 1 94 ? -8.792 -0.266 6.499 1.00 83.75 94 VAL A CA 1
ATOM 769 C C . VAL A 1 94 ? -8.846 0.459 7.833 1.00 83.75 94 VAL A C 1
ATOM 771 O O . VAL A 1 94 ? -9.277 -0.116 8.831 1.00 83.75 94 VAL A O 1
ATOM 774 N N . GLN A 1 95 ? -8.397 1.711 7.850 1.00 87.06 95 GLN A N 1
ATOM 775 C CA . GLN A 1 95 ? -8.510 2.575 9.019 1.00 87.06 95 GLN A CA 1
ATOM 776 C C . GLN A 1 95 ? -9.738 3.470 8.871 1.00 87.06 95 GLN A C 1
ATOM 778 O O . GLN A 1 95 ? -9.924 4.122 7.844 1.00 87.06 95 GLN A O 1
ATOM 783 N N . VAL A 1 96 ? -10.572 3.501 9.908 1.00 88.75 96 VAL A N 1
ATOM 784 C CA . VAL A 1 96 ? -11.758 4.357 9.972 1.00 88.75 96 VAL A CA 1
ATOM 785 C C . VAL A 1 96 ? -11.573 5.327 11.125 1.00 88.75 96 VAL A C 1
ATOM 787 O O . VAL A 1 96 ? -11.524 4.922 12.284 1.00 88.75 96 VAL A O 1
ATOM 790 N N . THR A 1 97 ? -11.480 6.611 10.796 1.00 89.81 97 THR A N 1
ATOM 791 C CA . THR A 1 97 ? -11.380 7.689 11.781 1.00 89.81 97 THR A CA 1
ATOM 792 C C . THR A 1 97 ? -12.734 8.365 11.910 1.00 89.81 97 THR A C 1
ATOM 794 O O . THR A 1 97 ? -13.300 8.823 10.919 1.00 89.81 97 THR A O 1
ATOM 797 N N . VAL A 1 98 ? -13.248 8.439 13.136 1.00 88.75 98 VAL A N 1
ATOM 798 C CA . VAL A 1 98 ? -14.519 9.097 13.454 1.00 88.75 98 VAL A CA 1
ATOM 799 C C . VAL A 1 98 ? -14.229 10.316 14.319 1.00 88.75 98 VAL A C 1
ATOM 801 O O . VAL A 1 98 ? -13.420 10.248 15.242 1.00 88.75 98 VAL A O 1
ATOM 804 N N . SER A 1 99 ? -14.892 11.430 14.029 1.00 89.25 99 SER A N 1
ATOM 805 C CA . SER A 1 99 ? -14.801 12.664 14.807 1.00 89.25 99 SER A CA 1
ATOM 806 C C . SER A 1 99 ? -16.188 13.257 15.049 1.00 89.25 99 SER A C 1
ATOM 808 O O . SER A 1 99 ? -17.144 12.987 14.318 1.00 89.25 99 SER A O 1
ATOM 810 N N . THR A 1 100 ? -16.315 14.058 16.107 1.00 88.25 100 THR A N 1
ATOM 811 C CA . THR A 1 100 ? -17.540 14.811 16.378 1.00 88.25 100 THR A CA 1
ATOM 812 C C . THR A 1 100 ? -17.643 15.998 15.424 1.00 88.25 100 THR A C 1
ATOM 814 O O . THR A 1 100 ? -16.649 16.650 15.115 1.00 88.25 100 THR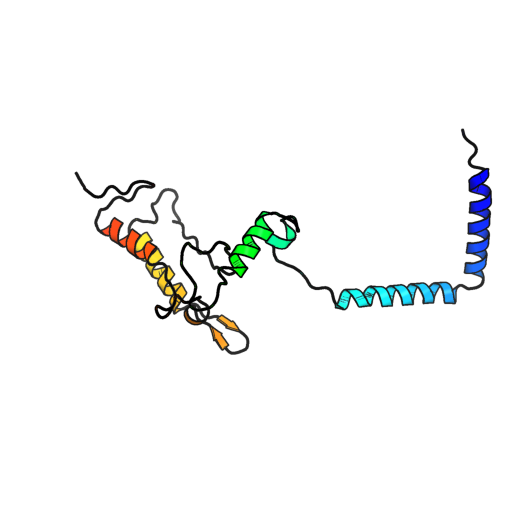 A O 1
ATOM 817 N N . LYS A 1 101 ? -18.866 16.320 14.985 1.00 85.94 101 LYS A N 1
ATOM 818 C CA . LYS A 1 101 ? -19.121 17.498 14.136 1.00 85.94 101 LYS A CA 1
ATOM 819 C C . LYS A 1 101 ? -18.761 18.812 14.838 1.00 85.94 101 LYS A C 1
ATOM 821 O O . LYS A 1 101 ? -18.365 19.775 14.193 1.00 85.94 101 LYS A O 1
ATOM 826 N N . GLU A 1 102 ? -18.934 18.852 16.154 1.00 85.88 102 GLU A N 1
ATOM 827 C CA . GLU A 1 102 ? -18.617 20.013 16.977 1.00 85.88 102 GLU A CA 1
ATOM 828 C C . GLU A 1 102 ? -17.208 19.897 17.557 1.00 85.88 102 GLU A C 1
ATOM 830 O O . GLU A 1 102 ? -16.802 18.830 18.033 1.00 85.88 102 GLU A O 1
ATOM 835 N N . LEU A 1 103 ? -16.484 21.017 17.541 1.00 80.06 103 LEU A N 1
ATOM 836 C CA . LEU A 1 103 ? -15.156 21.131 18.131 1.00 80.06 103 LEU A CA 1
ATOM 837 C C . LEU A 1 103 ? -15.248 21.030 19.662 1.00 80.06 103 LEU A C 1
ATOM 839 O O . LEU A 1 103 ? -16.099 21.664 20.280 1.00 80.06 103 LEU A O 1
ATOM 843 N N . GLY A 1 104 ? -14.356 20.254 20.280 1.00 77.25 104 GLY A N 1
ATOM 844 C CA . GLY A 1 104 ? -14.235 20.163 21.742 1.00 77.25 104 GLY A CA 1
ATOM 845 C C . GLY A 1 104 ? -15.180 19.174 22.433 1.00 77.25 104 GLY A C 1
ATOM 846 O O . GLY A 1 104 ? -15.063 18.981 23.642 1.00 77.25 104 GLY A O 1
ATOM 847 N N . LYS A 1 105 ? -16.079 18.501 21.701 1.00 81.81 105 LYS A N 1
ATOM 848 C CA . LYS A 1 105 ? -16.877 17.403 22.264 1.00 81.81 105 LYS A CA 1
ATOM 849 C C . LYS A 1 105 ? -16.061 16.115 22.350 1.00 81.81 105 LYS A C 1
ATOM 851 O O . LYS A 1 105 ? -15.305 15.773 21.446 1.00 81.81 105 LYS A O 1
ATOM 856 N N . ASN A 1 106 ? -16.238 15.381 23.446 1.00 79.88 106 ASN A N 1
ATOM 857 C CA . ASN A 1 106 ? -15.566 14.106 23.651 1.00 79.88 106 ASN A CA 1
ATOM 858 C C . ASN A 1 106 ? -16.330 12.988 22.921 1.00 79.88 106 ASN A C 1
ATOM 860 O O . ASN A 1 106 ? -17.487 12.711 23.221 1.00 79.88 106 ASN A O 1
ATOM 864 N N . ILE A 1 107 ? -15.678 12.310 21.978 1.00 84.62 107 ILE A N 1
ATOM 865 C CA . ILE A 1 107 ? -16.276 11.189 21.237 1.00 84.62 107 ILE A CA 1
ATOM 866 C C . ILE A 1 107 ? -16.570 9.964 22.119 1.00 84.62 107 ILE A C 1
ATOM 868 O O . ILE A 1 107 ? -17.372 9.109 21.755 1.00 84.62 107 ILE A O 1
ATOM 872 N N . LEU A 1 108 ? -15.941 9.881 23.294 1.00 80.38 108 LEU A N 1
ATOM 873 C CA . LEU A 1 108 ? -16.115 8.778 24.237 1.00 80.38 108 LEU A CA 1
ATOM 874 C C . LEU A 1 108 ? -17.366 8.936 25.113 1.00 80.38 108 LEU A C 1
ATOM 876 O O . LEU A 1 108 ? -17.776 7.981 25.774 1.00 80.38 108 LEU A O 1
ATOM 880 N N . THR A 1 109 ? -17.997 10.114 25.118 1.00 78.69 109 THR A N 1
ATOM 881 C CA . THR A 1 109 ? -19.237 10.341 25.868 1.00 78.69 109 THR A CA 1
ATOM 882 C C . THR A 1 109 ? -20.459 9.903 25.071 1.00 78.69 109 THR A C 1
ATOM 884 O O . THR A 1 109 ? -20.487 9.991 23.842 1.00 78.69 109 THR A O 1
ATOM 887 N N . MET A 1 110 ? -21.511 9.500 25.780 1.00 80.25 110 MET A N 1
ATOM 888 C CA . MET A 1 110 ? -22.823 9.282 25.174 1.00 80.25 110 MET A CA 1
ATOM 889 C C . MET A 1 110 ? -23.360 10.574 24.536 1.00 80.25 110 MET A C 1
ATOM 891 O O . MET A 1 110 ? -23.166 11.650 25.105 1.00 80.25 110 MET A O 1
ATOM 895 N N . PRO A 1 111 ? -24.039 10.500 23.376 1.00 85.81 111 PRO A N 1
ATOM 896 C CA . PRO A 1 111 ? -24.403 9.294 22.616 1.00 85.81 111 PRO A CA 1
ATOM 897 C C . PRO A 1 111 ? -23.335 8.826 21.604 1.00 85.81 111 PRO A C 1
ATOM 899 O O . PRO A 1 111 ? -23.536 7.829 20.917 1.00 85.81 111 PRO A O 1
ATOM 902 N N . TYR A 1 112 ? -22.217 9.545 21.469 1.00 86.94 112 TYR A N 1
ATOM 903 C CA . TYR A 1 112 ? -21.235 9.314 20.404 1.00 86.94 112 TYR A CA 1
ATOM 904 C C . TYR A 1 112 ? -20.534 7.962 20.522 1.00 86.94 112 TYR A C 1
ATOM 906 O O . TYR A 1 112 ? -20.326 7.294 19.514 1.00 86.94 112 TYR A O 1
ATOM 914 N N . SER A 1 113 ? -20.220 7.525 21.739 1.00 84.94 113 SER A N 1
ATOM 915 C CA . SER A 1 113 ? -19.552 6.242 21.958 1.00 84.94 113 SER A CA 1
ATOM 916 C C . SER A 1 113 ? -20.386 5.046 21.483 1.00 84.94 113 SER A C 1
ATOM 918 O O . SER A 1 113 ? -19.848 4.150 20.830 1.00 84.94 113 SER A O 1
ATOM 920 N N . ASP A 1 114 ? -21.703 5.068 21.703 1.00 87.44 114 ASP A N 1
ATOM 921 C CA . ASP A 1 114 ? -22.627 4.055 21.177 1.00 87.44 114 ASP A CA 1
ATOM 922 C C . ASP A 1 114 ? -22.731 4.109 19.649 1.00 87.44 114 ASP A C 1
ATOM 924 O O . ASP A 1 114 ? -22.790 3.068 18.993 1.00 87.44 114 ASP A O 1
ATOM 928 N N . MET A 1 115 ? -22.684 5.308 19.060 1.00 89.81 115 MET A N 1
ATOM 929 C CA . MET A 1 115 ? -22.661 5.466 17.603 1.00 89.81 115 MET A CA 1
ATOM 930 C C . MET A 1 115 ? -21.401 4.860 16.978 1.00 89.81 115 MET A C 1
ATOM 932 O O . MET A 1 115 ? -21.495 4.240 15.921 1.00 89.81 115 MET A O 1
ATOM 936 N N . VAL A 1 116 ? -20.233 4.981 17.6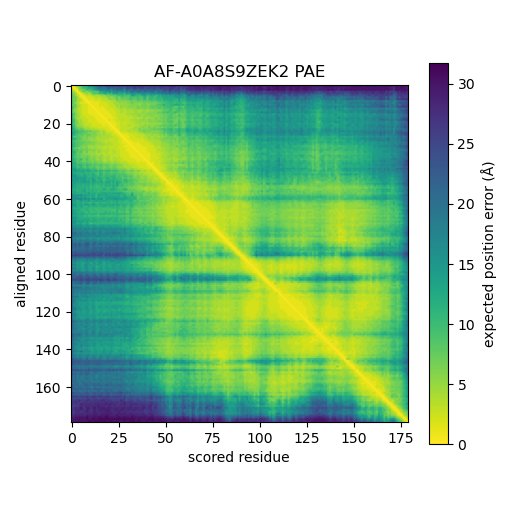21 1.00 89.88 116 VAL A N 1
ATOM 937 C CA . VAL A 1 116 ? -18.993 4.355 17.125 1.00 89.88 116 VAL A CA 1
ATOM 938 C C . VAL A 1 116 ? -19.102 2.826 17.166 1.00 89.88 116 VAL A C 1
ATOM 940 O O . VAL A 1 116 ? -18.720 2.160 16.205 1.00 89.88 116 VAL A O 1
ATOM 943 N N . VAL A 1 117 ? -19.671 2.256 18.233 1.00 89.31 117 VAL A N 1
ATOM 944 C CA . VAL A 1 117 ? -19.912 0.803 18.325 1.00 89.31 117 VAL A CA 1
ATOM 945 C C . VAL A 1 117 ? -20.917 0.338 17.265 1.00 89.31 117 VAL A C 1
ATOM 947 O O . VAL A 1 117 ? -20.715 -0.698 16.628 1.00 89.31 117 VAL A O 1
ATOM 950 N N . ALA A 1 118 ? -21.987 1.105 17.041 1.00 91.56 118 ALA A N 1
ATOM 951 C CA . ALA A 1 118 ? -22.969 0.814 16.002 1.00 91.56 118 ALA A CA 1
ATOM 952 C C . ALA A 1 118 ? -22.345 0.862 14.598 1.00 91.56 118 ALA A C 1
ATOM 954 O O . ALA A 1 118 ? -22.597 -0.033 13.791 1.00 91.56 118 ALA A O 1
ATOM 955 N N . LEU A 1 119 ? -21.482 1.848 14.334 1.00 92.31 119 LEU A N 1
ATOM 956 C CA . LEU A 1 119 ? -20.750 1.977 13.076 1.00 92.31 119 LEU A CA 1
ATOM 957 C C . LEU A 1 119 ? -19.818 0.782 12.832 1.00 92.31 119 LEU A C 1
ATOM 959 O O . LEU A 1 119 ? -19.835 0.216 11.742 1.00 92.31 119 LEU A O 1
ATOM 963 N N . ASP A 1 120 ? -19.040 0.361 13.835 1.00 91.06 120 ASP A N 1
ATOM 964 C CA . ASP A 1 120 ? -18.167 -0.820 13.729 1.00 91.06 120 ASP A CA 1
ATOM 965 C C . ASP A 1 120 ? -18.974 -2.078 13.367 1.00 91.06 120 ASP A C 1
ATOM 967 O O . ASP A 1 120 ? -18.611 -2.828 12.457 1.00 91.06 120 ASP A O 1
ATOM 971 N N . LYS A 1 121 ? -20.130 -2.271 14.013 1.00 90.62 121 LYS A N 1
ATOM 972 C CA . LYS A 1 121 ? -21.036 -3.384 13.709 1.00 90.62 121 LYS A CA 1
ATOM 973 C C . LYS A 1 121 ? -21.594 -3.297 12.286 1.00 90.62 121 LYS A C 1
ATOM 975 O O . LYS A 1 121 ? -21.619 -4.311 11.590 1.00 90.62 121 LYS A O 1
ATOM 980 N N . GLN A 1 122 ? -22.007 -2.109 11.851 1.00 92.50 122 GLN A N 1
ATOM 981 C CA . GLN A 1 122 ? -22.526 -1.874 10.504 1.00 92.50 122 GLN A CA 1
ATOM 982 C C . GLN A 1 122 ? -21.469 -2.197 9.440 1.00 92.50 122 GLN A C 1
ATOM 984 O O . GLN A 1 122 ? -21.749 -2.920 8.486 1.00 92.50 122 GLN A O 1
ATOM 989 N N . ILE A 1 123 ? -20.226 -1.749 9.637 1.00 90.88 123 ILE A N 1
ATOM 990 C CA . ILE A 1 123 ? -19.114 -2.044 8.724 1.00 90.88 123 ILE A CA 1
ATOM 991 C C . ILE A 1 123 ? -18.885 -3.556 8.614 1.00 90.88 123 ILE A C 1
ATOM 993 O O . ILE A 1 123 ? -18.723 -4.083 7.515 1.00 90.88 123 ILE A O 1
ATOM 997 N N . GLN A 1 124 ? -18.908 -4.278 9.734 1.00 89.00 124 GLN A N 1
ATOM 998 C CA . GLN A 1 124 ? -18.665 -5.722 9.737 1.00 89.00 124 GLN A CA 1
ATOM 999 C C . GLN A 1 124 ? -19.809 -6.547 9.120 1.00 89.00 124 GLN A C 1
ATOM 1001 O O . GLN A 1 124 ? -19.566 -7.661 8.644 1.00 89.00 124 GLN A O 1
ATOM 1006 N N . GLN A 1 125 ? -21.050 -6.054 9.163 1.00 89.69 125 GLN A N 1
ATOM 1007 C CA . GLN A 1 125 ? -22.241 -6.812 8.760 1.00 89.69 125 GLN A CA 1
ATOM 1008 C C . GLN A 1 125 ? -22.753 -6.445 7.364 1.00 89.69 125 GLN A C 1
ATOM 1010 O O . GLN A 1 125 ? -23.106 -7.343 6.590 1.00 89.69 125 GLN A O 1
ATOM 1015 N N . ASP A 1 126 ? -22.759 -5.155 7.035 1.00 90.94 126 ASP A N 1
ATOM 1016 C CA . ASP A 1 126 ? -23.490 -4.632 5.880 1.00 90.94 126 ASP A CA 1
ATOM 1017 C C . ASP A 1 126 ? -22.592 -4.354 4.676 1.00 90.94 126 ASP A C 1
ATOM 1019 O O . ASP A 1 126 ? -23.057 -4.443 3.537 1.00 90.94 126 ASP A O 1
ATOM 1023 N N . VAL A 1 127 ? -21.302 -4.075 4.897 1.00 91.06 127 VAL A N 1
ATOM 1024 C CA . VAL A 1 127 ? -20.355 -3.821 3.805 1.00 91.06 127 VAL A CA 1
ATOM 1025 C C . VAL A 1 127 ? -20.116 -5.109 3.019 1.00 91.06 127 VAL A C 1
ATOM 1027 O O . VAL A 1 127 ? -19.639 -6.121 3.542 1.00 91.06 127 VAL A O 1
ATOM 1030 N N . LYS A 1 128 ? -20.458 -5.050 1.732 1.00 93.50 128 LYS A N 1
ATOM 1031 C CA . LYS A 1 128 ? -20.339 -6.140 0.765 1.00 93.50 128 LYS A CA 1
ATOM 1032 C C . LYS A 1 128 ? -19.630 -5.615 -0.470 1.00 93.50 128 LYS A C 1
ATOM 1034 O O . LYS A 1 128 ? -19.982 -4.553 -0.976 1.00 93.50 128 LYS A O 1
ATOM 1039 N N . VAL A 1 129 ? -18.654 -6.370 -0.955 1.00 92.44 129 VAL A N 1
ATOM 1040 C CA . VAL A 1 129 ? -17.902 -6.038 -2.168 1.00 92.44 129 VAL A CA 1
ATOM 1041 C C . VAL A 1 129 ? -18.056 -7.178 -3.156 1.00 92.44 129 VAL A C 1
ATOM 1043 O O . VAL A 1 129 ? -17.807 -8.331 -2.812 1.00 92.44 129 VAL A O 1
ATOM 1046 N N . GLU A 1 130 ? -18.461 -6.869 -4.382 1.00 95.25 130 GLU A N 1
ATOM 1047 C CA . GLU A 1 130 ? -18.505 -7.852 -5.459 1.00 95.25 130 GLU A CA 1
ATOM 1048 C C . GLU A 1 130 ? -17.194 -7.821 -6.245 1.00 95.25 130 GLU A C 1
ATOM 1050 O O . GLU A 1 130 ? -16.782 -6.784 -6.763 1.00 95.25 130 GLU A O 1
ATOM 1055 N N . TYR A 1 131 ? -16.526 -8.969 -6.337 1.00 93.25 131 TYR A N 1
ATOM 1056 C CA . TYR A 1 131 ? -15.321 -9.122 -7.141 1.00 93.25 131 TYR A CA 1
ATOM 1057 C C . TYR A 1 131 ? -15.336 -10.473 -7.855 1.00 93.25 131 TYR A C 1
ATOM 1059 O O . TYR A 1 131 ? -15.459 -11.523 -7.223 1.00 93.25 131 TYR A O 1
ATOM 1067 N N . LYS A 1 132 ? -15.217 -10.449 -9.191 1.00 94.44 132 LYS A N 1
ATOM 1068 C CA . LYS A 1 132 ? -15.256 -11.646 -10.057 1.00 94.44 132 LYS A CA 1
ATOM 1069 C C . LYS A 1 132 ? -16.488 -12.539 -9.806 1.00 94.44 132 LYS A C 1
ATOM 1071 O O . LYS A 1 132 ? -16.362 -13.758 -9.712 1.00 94.44 132 LYS A O 1
ATOM 1076 N N . GLY A 1 133 ? -17.667 -11.929 -9.653 1.00 94.25 133 GLY A N 1
ATOM 1077 C CA . GLY A 1 133 ? -18.938 -12.636 -9.433 1.00 94.25 133 GLY A CA 1
ATOM 1078 C C . GLY A 1 133 ? -19.083 -13.297 -8.056 1.00 94.25 133 GLY A C 1
ATOM 1079 O O . GLY A 1 133 ? -19.990 -14.101 -7.853 1.00 94.25 133 GLY A O 1
ATOM 1080 N N . ARG A 1 134 ? -18.191 -12.997 -7.101 1.00 95.75 134 ARG A N 1
ATOM 1081 C CA . ARG A 1 134 ? -18.311 -13.417 -5.699 1.00 95.75 134 ARG A CA 1
ATOM 1082 C C . ARG A 1 134 ? -18.502 -12.199 -4.810 1.00 95.75 134 ARG A C 1
ATOM 1084 O O . ARG A 1 134 ? -17.807 -11.197 -4.964 1.00 95.75 134 ARG A O 1
ATOM 1091 N N . ILE A 1 135 ? -19.426 -12.316 -3.861 1.00 94.75 135 ILE A N 1
ATOM 1092 C CA . ILE A 1 135 ? -19.672 -11.295 -2.8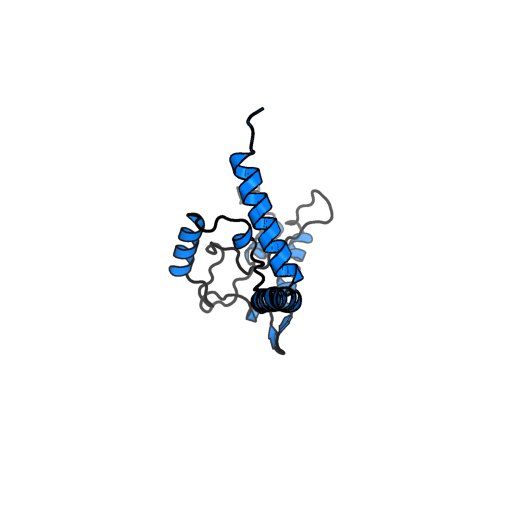45 1.00 94.75 135 ILE A CA 1
ATOM 1093 C C . ILE A 1 135 ? -18.796 -11.602 -1.633 1.00 94.75 135 ILE A C 1
ATOM 1095 O O . ILE A 1 135 ? -18.931 -12.659 -1.019 1.00 94.75 135 ILE A O 1
ATOM 1099 N N . PHE A 1 136 ? -17.936 -10.656 -1.279 1.00 93.00 136 PHE A N 1
ATOM 1100 C CA . PHE A 1 136 ? -17.072 -10.697 -0.110 1.00 93.00 136 PHE A CA 1
ATOM 1101 C C . PHE A 1 136 ? -17.642 -9.816 0.999 1.00 93.00 136 PHE A C 1
ATOM 1103 O O . PHE A 1 136 ? -18.010 -8.662 0.767 1.00 93.00 136 PHE A O 1
ATOM 1110 N N . ARG A 1 137 ? -17.700 -10.360 2.215 1.00 91.75 137 ARG A N 1
ATOM 1111 C CA . ARG A 1 137 ? -17.999 -9.627 3.453 1.00 91.75 137 ARG A CA 1
ATOM 1112 C C . ARG A 1 137 ? -16.737 -9.469 4.292 1.00 91.75 137 ARG A C 1
ATOM 1114 O O . ARG A 1 137 ? -15.734 -10.140 4.058 1.00 91.75 137 ARG A O 1
ATOM 1121 N N . TYR A 1 138 ? -16.812 -8.649 5.339 1.00 89.88 138 TYR A N 1
ATOM 1122 C CA . TYR A 1 138 ? -15.718 -8.480 6.302 1.00 89.88 138 TYR A CA 1
ATOM 1123 C C . TYR A 1 138 ? -15.158 -9.821 6.810 1.00 89.88 138 TYR A C 1
ATOM 1125 O O . TYR A 1 138 ? -13.947 -10.016 6.839 1.00 89.88 138 TYR A O 1
ATOM 1133 N N . LYS A 1 139 ? -16.035 -10.780 7.136 1.00 87.94 139 LYS A N 1
ATOM 1134 C CA . LYS A 1 139 ? -15.634 -12.107 7.634 1.00 87.94 139 LYS A CA 1
ATOM 1135 C C . LYS A 1 139 ? -14.858 -12.959 6.629 1.00 87.94 139 LYS A C 1
ATOM 1137 O O . LYS A 1 139 ? -14.123 -13.843 7.051 1.00 87.94 139 LYS A O 1
ATOM 1142 N N . ASP A 1 140 ? -15.029 -12.695 5.337 1.00 89.12 140 ASP A N 1
ATOM 1143 C CA . ASP A 1 140 ? -14.361 -13.434 4.264 1.00 89.12 140 ASP A CA 1
ATOM 1144 C C . ASP A 1 140 ? -12.975 -12.842 3.952 1.00 89.12 140 ASP A C 1
ATOM 1146 O O . ASP A 1 140 ? -12.105 -13.538 3.434 1.00 89.12 140 ASP A O 1
ATOM 1150 N N . LEU A 1 141 ? -12.775 -11.553 4.259 1.00 89.31 141 LEU A N 1
ATOM 1151 C CA . LEU A 1 141 ? -11.546 -10.802 3.976 1.00 89.31 141 LEU A CA 1
ATOM 1152 C C . LEU A 1 141 ? -10.621 -10.665 5.193 1.00 89.31 141 LEU A C 1
ATOM 1154 O O . LEU A 1 141 ? -9.421 -10.450 5.028 1.00 89.31 141 LEU A O 1
ATOM 1158 N N . CYS A 1 142 ? -11.166 -10.745 6.408 1.00 88.44 142 CYS A N 1
ATOM 1159 C CA . CYS A 1 142 ? -10.389 -10.600 7.631 1.00 88.44 142 CYS A CA 1
ATOM 1160 C C . CYS A 1 142 ? -9.342 -11.721 7.765 1.00 88.44 142 CYS A C 1
ATOM 1162 O O . CYS A 1 142 ? -9.565 -12.867 7.368 1.00 88.44 142 CYS A O 1
ATOM 1164 N N . LEU A 1 143 ? -8.218 -11.420 8.415 1.00 88.12 143 LEU A N 1
ATOM 1165 C CA . LEU A 1 143 ? -7.318 -12.464 8.891 1.00 88.12 143 LEU A CA 1
ATOM 1166 C C . LEU A 1 143 ? -7.819 -12.981 10.238 1.00 88.12 143 LEU A C 1
ATOM 1168 O O . LEU A 1 143 ? -7.994 -12.212 11.185 1.00 88.12 143 LEU A O 1
ATOM 1172 N N . SER A 1 144 ? -8.047 -14.290 10.329 1.00 89.44 144 SER A N 1
ATOM 1173 C CA . SER A 1 144 ? -8.476 -14.900 11.584 1.00 89.44 144 SER A CA 1
ATOM 1174 C C . SER A 1 144 ? -7.314 -15.109 12.557 1.00 89.44 144 SER A C 1
ATOM 1176 O O . SER A 1 144 ? -6.145 -15.204 12.168 1.00 89.44 144 SER A O 1
ATOM 1178 N N . TRP A 1 145 ? -7.657 -15.206 13.840 1.00 86.88 145 TRP A N 1
ATOM 1179 C CA . TRP A 1 145 ? -6.754 -15.669 14.884 1.00 86.88 145 TRP A CA 1
ATOM 1180 C C . TRP A 1 145 ? -7.124 -17.092 15.299 1.00 86.88 145 TRP A C 1
ATOM 1182 O O . TRP A 1 145 ? -8.158 -17.313 15.936 1.00 86.88 145 TRP A O 1
ATOM 1192 N N . ARG A 1 146 ? -6.270 -18.067 14.968 1.00 84.44 146 ARG A N 1
ATOM 1193 C CA . ARG A 1 146 ? -6.494 -19.501 15.217 1.00 84.44 146 ARG A CA 1
ATOM 1194 C C . ARG A 1 146 ? -7.931 -19.900 14.835 1.00 84.44 146 ARG A C 1
ATOM 1196 O O . ARG A 1 146 ? -8.396 -19.576 13.750 1.00 84.44 146 ARG A O 1
ATOM 1203 N N . ASN A 1 147 ? -8.659 -20.529 15.759 1.00 82.00 147 ASN A N 1
ATOM 1204 C CA . ASN A 1 147 ? -10.057 -20.931 15.588 1.00 82.00 147 ASN A CA 1
ATOM 1205 C C . ASN A 1 147 ? -11.051 -19.912 16.183 1.00 82.00 147 ASN A C 1
ATOM 1207 O O . ASN A 1 147 ? -12.223 -20.229 16.358 1.00 82.00 147 ASN A O 1
ATOM 1211 N N . GLN A 1 148 ? -10.597 -18.707 16.550 1.00 81.75 148 GLN A N 1
ATOM 1212 C CA . GLN A 1 148 ? -11.425 -17.682 17.204 1.00 81.75 148 GLN A CA 1
ATOM 1213 C C . GLN A 1 148 ? -12.075 -16.700 16.210 1.00 81.75 148 GLN A C 1
ATOM 1215 O O . GLN A 1 148 ? -12.840 -15.831 16.627 1.00 81.75 148 GLN A O 1
ATOM 1220 N N . GLY A 1 149 ? -11.812 -16.848 14.905 1.00 86.06 149 GLY A N 1
ATOM 1221 C CA . GLY A 1 149 ? -12.379 -16.005 13.847 1.00 86.06 149 GLY A CA 1
ATOM 1222 C C . GLY A 1 149 ? -11.687 -14.645 13.709 1.00 86.06 149 GLY A C 1
ATOM 1223 O O . GLY A 1 149 ? -10.528 -14.491 14.102 1.00 86.06 149 GLY A O 1
ATOM 1224 N N . CYS A 1 150 ? -12.383 -13.666 13.118 1.00 87.88 150 CYS A N 1
ATOM 1225 C CA . CYS A 1 150 ? -11.870 -12.303 12.951 1.00 87.88 150 CYS A CA 1
ATOM 1226 C C . CYS A 1 150 ? -11.719 -11.607 14.312 1.00 87.88 150 CYS A C 1
ATOM 1228 O O . CYS A 1 150 ? -12.709 -11.495 15.047 1.00 87.88 150 CYS A O 1
ATOM 1230 N N . PRO A 1 151 ? -10.541 -11.070 14.652 1.00 83.75 151 PRO A N 1
ATOM 1231 C CA . PRO A 1 151 ? -10.426 -10.186 15.798 1.00 83.75 151 PRO A CA 1
ATOM 1232 C C . PRO A 1 151 ? -11.113 -8.852 15.493 1.00 83.75 151 PRO A C 1
ATOM 1234 O O . PRO A 1 151 ? -10.690 -8.111 14.614 1.00 83.75 151 PRO A O 1
ATOM 1237 N N . GLY A 1 152 ? -12.193 -8.564 16.219 1.00 80.75 152 GLY A N 1
ATOM 1238 C CA . GLY A 1 152 ? -12.917 -7.295 16.122 1.00 80.75 152 GLY A CA 1
ATOM 1239 C C . GLY A 1 152 ? -12.374 -6.206 17.052 1.00 80.75 152 GLY A C 1
ATOM 1240 O O . GLY A 1 152 ? -11.529 -6.452 17.920 1.00 80.75 152 GLY A O 1
ATOM 1241 N N . ASN A 1 153 ? -12.947 -5.009 16.940 1.00 84.75 153 ASN A N 1
ATOM 1242 C CA . ASN A 1 153 ? -12.576 -3.820 17.711 1.00 84.75 153 ASN A CA 1
ATOM 1243 C C . ASN A 1 153 ? -13.182 -3.805 19.126 1.00 84.75 153 ASN A C 1
ATOM 1245 O O . ASN A 1 153 ? -13.834 -2.853 19.548 1.00 84.75 153 ASN A O 1
ATOM 1249 N N . LYS A 1 154 ? -12.946 -4.869 19.907 1.00 81.88 154 LYS A N 1
ATOM 1250 C CA . LYS A 1 154 ? -13.527 -5.037 21.258 1.00 81.88 154 LYS A CA 1
ATOM 1251 C C . LYS A 1 154 ? -13.169 -3.904 22.227 1.00 81.88 154 LYS A C 1
ATOM 1253 O O . LYS A 1 154 ? -13.920 -3.634 23.158 1.00 81.88 154 LYS A O 1
ATOM 1258 N N . HIS A 1 155 ? -12.031 -3.249 22.009 1.00 81.50 155 HIS A N 1
ATOM 1259 C CA . HIS A 1 155 ? -11.570 -2.131 22.826 1.00 81.50 155 HIS A CA 1
ATOM 1260 C C . HIS A 1 155 ? -12.514 -0.922 22.741 1.00 81.50 155 HIS A C 1
ATOM 1262 O O . HIS A 1 155 ? -12.731 -0.270 23.755 1.00 81.50 155 HIS A O 1
ATOM 1268 N N . VAL A 1 156 ? -13.136 -0.667 21.584 1.00 81.31 156 VAL A N 1
ATOM 1269 C CA . VAL A 1 156 ? -14.094 0.438 21.411 1.00 81.31 156 VAL A CA 1
ATOM 1270 C C . VAL A 1 156 ? -15.307 0.241 22.320 1.00 81.31 156 VAL A C 1
ATOM 1272 O O . VAL A 1 156 ? -15.652 1.132 23.092 1.00 81.31 156 VAL A O 1
ATOM 1275 N N . ALA A 1 157 ? -15.896 -0.958 22.291 1.00 81.25 157 ALA A N 1
ATOM 1276 C CA . ALA A 1 157 ? -17.038 -1.310 23.136 1.00 81.25 157 ALA A CA 1
ATOM 1277 C C . ALA A 1 157 ? -16.682 -1.356 24.633 1.00 81.25 157 ALA A C 1
ATOM 1279 O O . ALA A 1 157 ? -17.513 -1.073 25.493 1.00 81.25 157 ALA A O 1
ATOM 1280 N N . LEU A 1 158 ? -15.438 -1.712 24.966 1.00 84.75 158 LEU A N 1
ATOM 1281 C CA . LEU A 1 158 ? -14.962 -1.695 26.347 1.00 84.75 158 LEU A CA 1
ATOM 1282 C C . LEU A 1 158 ? -14.835 -0.259 26.880 1.00 84.75 158 LEU A C 1
ATOM 1284 O O . LEU A 1 158 ? -15.289 0.030 27.986 1.00 84.75 158 LEU A O 1
ATOM 1288 N N . ILE A 1 159 ? -14.234 0.640 26.095 1.00 80.56 159 ILE A N 1
ATOM 1289 C CA . ILE A 1 159 ? -14.042 2.045 26.478 1.00 80.56 159 ILE A CA 1
ATOM 1290 C C . ILE A 1 159 ? -15.395 2.746 26.629 1.00 80.56 159 ILE A C 1
ATOM 1292 O O . ILE A 1 159 ? -15.593 3.457 27.616 1.00 80.56 159 ILE A O 1
ATOM 1296 N N . SER A 1 160 ? -16.343 2.508 25.714 1.00 78.75 160 SER A N 1
ATOM 1297 C CA . SER A 1 160 ? -17.698 3.058 25.846 1.00 78.75 160 SER A CA 1
ATOM 1298 C C . SER A 1 160 ? -18.374 2.582 27.138 1.00 78.75 160 SER A C 1
ATOM 1300 O O . SER A 1 160 ? -18.913 3.398 27.886 1.00 78.75 160 SER A O 1
ATOM 1302 N N . GLY A 1 161 ? -18.258 1.290 27.466 1.00 81.38 161 GLY A N 1
ATOM 1303 C CA . GLY A 1 161 ? -18.815 0.712 28.690 1.00 81.38 161 GLY A CA 1
ATOM 1304 C C . GLY A 1 161 ? -18.221 1.281 29.986 1.00 81.38 161 GLY A C 1
ATOM 1305 O O . GLY A 1 161 ? -18.937 1.425 30.977 1.00 81.38 161 GLY A O 1
ATOM 1306 N N . PHE A 1 162 ? -16.936 1.642 30.005 1.00 81.06 162 PH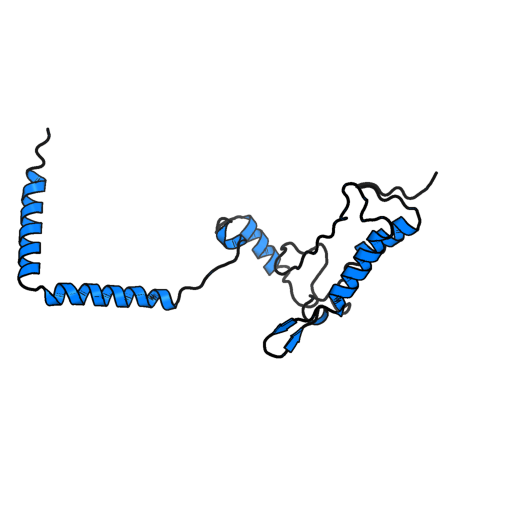E A N 1
ATOM 1307 C CA . PHE A 1 162 ? -16.324 2.286 31.174 1.00 81.06 162 PHE A CA 1
ATOM 1308 C C . PHE A 1 162 ? -16.864 3.697 31.415 1.00 81.06 162 PHE A C 1
ATOM 1310 O O . PHE A 1 162 ? -17.225 4.022 32.549 1.00 81.06 162 PHE A O 1
ATOM 1317 N N . TYR A 1 163 ? -16.992 4.504 30.360 1.00 76.94 163 TYR A N 1
ATOM 1318 C CA . TYR A 1 163 ? -17.576 5.843 30.469 1.00 76.94 163 TYR A CA 1
ATOM 1319 C C . TYR A 1 163 ? -19.038 5.800 30.921 1.00 76.94 163 TYR A C 1
ATOM 1321 O O . TYR A 1 163 ? -19.439 6.606 31.759 1.00 76.94 163 TYR A O 1
ATOM 1329 N N . GLN A 1 164 ? -19.819 4.827 30.437 1.00 75.06 164 GLN A N 1
ATOM 1330 C CA . GLN A 1 164 ? -21.204 4.619 30.883 1.00 75.06 164 GLN A CA 1
ATOM 1331 C C . GLN A 1 164 ? -21.306 4.333 32.390 1.00 75.06 164 GLN A C 1
ATOM 1333 O O . GLN A 1 164 ? -22.290 4.703 33.023 1.00 75.06 164 GLN A O 1
ATOM 1338 N N . ARG A 1 165 ? -20.286 3.705 32.983 1.00 81.94 165 ARG A N 1
ATOM 1339 C CA . ARG A 1 165 ? -20.223 3.399 34.423 1.00 81.94 165 ARG A CA 1
ATOM 1340 C C . ARG A 1 165 ? -19.609 4.527 35.261 1.00 81.94 165 ARG A C 1
ATOM 1342 O O . ARG A 1 165 ? -19.315 4.310 36.432 1.00 81.94 165 ARG A O 1
ATOM 1349 N N . GLY A 1 166 ? -19.395 5.709 34.679 1.00 75.88 166 GLY A N 1
ATOM 1350 C CA . GLY A 1 166 ? -18.836 6.869 35.378 1.00 75.88 166 GLY A CA 1
ATOM 1351 C C . GLY A 1 166 ? -17.321 6.810 35.597 1.00 75.88 166 GLY A C 1
ATOM 1352 O O . GLY A 1 166 ? -16.789 7.598 36.375 1.00 75.88 166 GLY A O 1
ATOM 1353 N N . VAL A 1 167 ? -16.605 5.902 34.923 1.00 76.00 167 VAL A N 1
ATOM 1354 C CA . VAL A 1 167 ? -15.139 5.857 34.985 1.00 76.00 167 VAL A CA 1
ATOM 1355 C C . VAL A 1 167 ? -14.576 6.896 34.021 1.00 76.00 167 VAL A C 1
ATOM 1357 O O . VAL A 1 167 ? -14.716 6.768 32.805 1.00 76.00 167 VAL A O 1
ATOM 1360 N N . ASN A 1 168 ? -13.919 7.923 34.559 1.00 67.69 168 ASN A N 1
ATOM 1361 C CA . ASN A 1 168 ? -13.277 8.944 33.742 1.00 67.69 168 ASN A CA 1
ATOM 1362 C C . ASN A 1 168 ? -11.911 8.441 33.248 1.00 67.69 168 ASN A C 1
ATOM 1364 O O . ASN A 1 168 ? -10.940 8.380 34.008 1.00 67.69 168 ASN A O 1
ATOM 1368 N N . ILE A 1 169 ? -11.843 8.041 31.978 1.00 68.31 169 ILE A N 1
ATOM 1369 C CA . ILE A 1 169 ? -10.605 7.575 31.349 1.00 68.31 169 ILE A CA 1
ATOM 1370 C C . ILE A 1 169 ? -9.827 8.793 30.843 1.00 68.31 169 ILE A C 1
ATOM 1372 O O . ILE A 1 169 ? -10.255 9.483 29.924 1.00 68.31 169 ILE A O 1
ATOM 1376 N N . THR A 1 170 ? -8.657 9.050 31.417 1.00 62.50 170 THR A N 1
ATOM 1377 C CA . THR A 1 170 ? -7.726 10.081 30.938 1.00 62.50 170 THR A CA 1
ATOM 1378 C C . THR A 1 170 ? -6.440 9.424 30.449 1.00 62.50 170 THR A C 1
ATOM 1380 O O . THR A 1 170 ? -5.950 8.493 31.076 1.00 62.50 170 THR A O 1
ATOM 1383 N N . TYR A 1 171 ? -5.865 9.871 29.333 1.00 48.69 171 TYR A N 1
ATOM 1384 C CA . TYR A 1 171 ? -4.548 9.378 28.915 1.00 48.69 171 TYR A CA 1
ATOM 1385 C C . TYR A 1 171 ? -3.444 10.055 29.752 1.00 48.69 171 TYR A C 1
ATOM 1387 O O . TYR A 1 171 ? -3.519 11.269 29.941 1.00 48.69 171 TYR A O 1
ATOM 1395 N N . PRO A 1 172 ? -2.412 9.339 30.243 1.00 56.31 172 PRO A N 1
ATOM 1396 C CA . PRO A 1 172 ? -2.181 7.892 30.153 1.00 56.31 172 PRO A CA 1
ATOM 1397 C C . PRO A 1 172 ? -2.736 7.085 31.350 1.00 56.31 172 PRO A C 1
ATOM 1399 O O . PRO A 1 172 ? -2.558 5.871 31.394 1.00 56.31 172 PRO A O 1
ATOM 1402 N N . MET A 1 173 ? -3.371 7.733 32.335 1.00 58.47 173 MET A N 1
ATOM 1403 C CA . MET A 1 173 ? -3.766 7.129 33.616 1.00 58.47 173 MET A CA 1
ATOM 1404 C C . MET A 1 173 ? -5.285 6.948 33.737 1.00 58.47 173 MET A C 1
ATOM 1406 O O . MET A 1 173 ? -6.042 7.922 33.761 1.00 58.47 173 MET A O 1
ATOM 1410 N N . ILE A 1 174 ? -5.730 5.702 33.919 1.00 64.31 174 ILE A N 1
ATOM 1411 C CA . ILE A 1 174 ? -7.119 5.398 34.282 1.00 64.31 174 ILE A CA 1
ATOM 1412 C C . ILE A 1 174 ? -7.27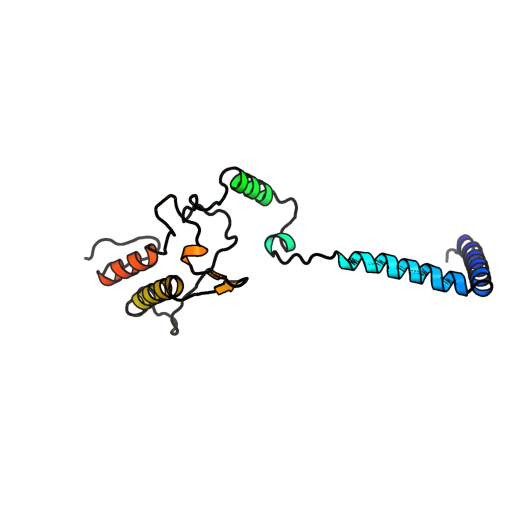5 5.614 35.792 1.00 64.31 174 ILE A C 1
ATOM 1414 O O . ILE A 1 174 ? -6.659 4.905 36.587 1.00 64.31 174 ILE A O 1
ATOM 1418 N N . LYS A 1 175 ? -8.119 6.567 36.204 1.00 61.34 175 LYS A N 1
ATOM 1419 C CA . LYS A 1 175 ? -8.525 6.695 37.609 1.00 61.34 175 LYS A CA 1
ATOM 1420 C C . LYS A 1 175 ? -9.680 5.732 37.882 1.00 61.34 175 LYS A C 1
ATOM 1422 O O . LYS A 1 175 ? -10.832 6.020 37.569 1.00 61.34 175 LYS A O 1
ATOM 1427 N N . LEU A 1 176 ? -9.360 4.564 38.435 1.00 57.91 176 LEU A N 1
ATOM 1428 C CA . LEU A 1 176 ? -10.353 3.620 38.947 1.00 57.91 176 LEU A CA 1
ATOM 1429 C C . LEU A 1 176 ? -10.660 3.979 40.404 1.00 57.91 176 LEU A C 1
ATOM 1431 O O . LEU A 1 176 ? -9.909 3.613 41.302 1.00 57.91 176 LEU A O 1
ATOM 1435 N N . GLY A 1 177 ? -11.746 4.719 40.623 1.00 51.06 177 GLY A N 1
ATOM 1436 C CA . GLY A 1 177 ? -12.215 5.099 41.956 1.00 51.06 177 GLY A CA 1
ATOM 1437 C C . GLY A 1 177 ? -12.659 6.554 41.998 1.00 51.06 177 GLY A C 1
ATOM 1438 O O . GLY A 1 177 ? -11.852 7.457 41.793 1.00 51.06 177 GLY A O 1
ATOM 1439 N N . GLY A 1 178 ? -13.952 6.766 42.236 1.00 48.09 178 GLY A N 1
ATOM 1440 C CA . GLY A 1 178 ? -14.485 8.067 42.609 1.00 48.09 178 GLY A CA 1
ATOM 1441 C C . GLY A 1 178 ? -14.442 8.215 44.123 1.00 48.09 178 GLY A C 1
ATOM 1442 O O . GLY A 1 178 ? -15.125 7.465 44.816 1.00 48.09 178 GLY A O 1
ATOM 1443 N N . VAL A 1 179 ? -13.644 9.169 44.597 1.00 36.44 179 VAL A N 1
ATOM 1444 C CA . VAL A 1 179 ? -14.099 10.259 45.473 1.00 36.44 179 VAL A CA 1
ATOM 1445 C C . VAL A 1 179 ? -13.430 11.527 44.962 1.00 36.44 179 VAL A C 1
ATOM 1447 O O . VAL A 1 179 ? -12.203 11.469 44.713 1.00 36.44 179 VAL A O 1
#

pLDDT: mean 84.56, std 10.67, range [36.44, 96.56]

Foldseek 3Di:
DDPCVVVCVVVVVVVVVVVVVCVVPVVCVVVVVVVVVVVVVVVCVPDDDDPDPCVVPDDPPDPVVVVVVVCCVVQPQDAQRDDPPPPPDPPPDDDDDDDDPDPPDDCLDPPNLVVVVVVQVCQQPPDWDDDPNDIDGNQNPARQHHPRGHDGPVVSVVSSVCVVVVFDDDPPDTPDDDD

Solvent-accessible surface area (backbone atoms only — not comparable to full-atom values): 11331 Å² total; per-residue (Å²): 132,85,80,57,59,83,58,50,55,61,48,52,54,50,52,51,52,50,50,52,51,44,72,76,44,54,64,66,68,51,51,52,57,51,52,51,50,53,57,58,52,57,61,60,77,75,65,78,84,83,82,54,61,69,69,76,78,42,71,91,88,38,68,68,55,56,55,50,47,52,47,44,73,75,57,58,87,45,82,32,64,46,53,92,91,68,68,89,62,88,74,91,69,87,87,85,88,84,79,61,94,54,87,91,61,64,56,60,41,85,71,46,25,58,51,52,46,51,48,54,51,45,53,53,71,68,47,70,45,78,56,94,94,40,81,41,39,42,82,74,70,48,52,16,30,60,94,74,41,61,80,72,74,59,64,60,55,48,53,30,53,39,41,76,73,70,40,61,77,44,92,94,56,70,54,88,72,91,130

Secondary structure (DSSP, 8-state):
---THHHHHHHHHHHHHHHHHHHH-HHHHHHHHHHHHHHHHHGGGG------HHHHHS-TT-HHHHHHHHHHHHS---TBB--TT--S--TT--------SSTT--TTSTTHHHHHHHHHHHHHHH-EEEETTEEEEHHHHSPPBTTS-S---HHHHHHHHHHHTT--B-SS-B-----

InterPro domains:
  IPR051697 Patched domain-containing protein [PTHR10796] (7-165)

Sequence (179 aa):
MHNFDCLERPLSQLFYRYGRFIAHNPLPLIFFPLFITIFAISGFISLDSITDAIYLFTPANAQSKTERQIIHDKWPLFNGSYIPGRAVTQSREVQVTVSTKELGKNILTMPYSDMVVALDKQIQQDVKVEYKGRIFRYKDLCLSWRNQGCPGNKHVALISGFYQRGVNITYPMIKLGGV

Nearest PDB structures (foldseek):
  7ajt-assembly1_UC  TM=1.989E-01  e=9.405E+00  Saccharomyces cerevisiae S288C

Organism: NCBI:txid189291